Protein AF-A9NRP1-F1 (afdb_monomer)

Foldseek 3Di:
DDDDDDDDDDDDDDDDDDDDDDDDDDDDDDDDDDDDDDDDDDDDDDDDDDDDDDDDDDDDDDDDDDDDPPPVVVVVVVVVVVVVVVVVVVVVVVVVVVVVVVVVVVVVVVVVVVVVVVVVVVVVVVVVVVVVVVVVVVVVVVVVVVVVVVVVVVVVVVVVVVVVVVVVVVVVVVVVVVVVCVVVVHDPPPPPDPPDD

InterPro domains:
  IPR005516 Remorin, C-terminal [PF03763] (85-190)
  IPR005518 Remorin, N-terminal [PF03766] (17-81)

Organism: Picea sitchensis (NCBI:txid3332)

pLDDT: mean 74.17, std 28.11, range [28.05, 98.75]

Mean predicted aligned error: 18.75 Å

Sequence (197 aa):
MAEEQAPSENSSAPIVTKDVLEENTASDQPAMVSEEKHATGDESKALAIVETEKKEAAVEPVLSKSSEGGSLDRDAFLVKVNTEKRLALVKAWEENEKAKAENKYYKSVSTITAWENTKKSSAETRMKRAEEKLEKQKAAYVEKMKNEIAIIHKQAEEKKAMAEAKRGEDMLKAEESSAKYNATGQVPKKFFLCFGG

Structure (mmCIF, N/CA/C/O backbone):
data_AF-A9NRP1-F1
#
_entry.id   AF-A9NRP1-F1
#
loop_
_atom_site.group_PDB
_atom_site.id
_atom_site.type_symbol
_atom_site.label_atom_id
_atom_site.label_alt_id
_atom_site.label_comp_id
_atom_site.label_asym_id
_atom_site.label_entity_id
_atom_site.label_seq_id
_atom_site.pdbx_PDB_ins_code
_atom_site.Cartn_x
_atom_site.Cartn_y
_atom_site.Cartn_z
_atom_site.occupancy
_atom_site.B_iso_or_equiv
_atom_site.auth_seq_id
_atom_site.auth_comp_id
_atom_site.auth_asym_id
_atom_site.auth_atom_id
_atom_site.pdbx_PDB_model_num
ATOM 1 N N . MET A 1 1 ? -15.460 -45.354 44.520 1.00 47.34 1 MET A N 1
ATOM 2 C CA . MET A 1 1 ? -14.259 -44.543 44.800 1.00 47.34 1 MET A CA 1
ATOM 3 C C . MET A 1 1 ? -14.722 -43.099 44.867 1.00 47.34 1 MET A C 1
ATOM 5 O O . MET A 1 1 ? -15.450 -42.696 43.969 1.00 47.34 1 MET A O 1
ATOM 9 N N . ALA A 1 2 ? -14.414 -42.450 45.993 1.00 44.31 2 ALA A N 1
ATOM 10 C CA . ALA A 1 2 ? -14.680 -41.059 46.389 1.00 44.31 2 ALA A CA 1
ATOM 11 C C . ALA A 1 2 ? -14.469 -40.053 45.235 1.00 44.31 2 ALA A C 1
ATOM 13 O O . ALA A 1 2 ? -13.623 -40.297 44.379 1.00 44.31 2 ALA A O 1
ATOM 14 N N . GLU A 1 3 ? -15.319 -39.042 45.019 1.00 44.19 3 GLU A N 1
ATOM 15 C CA . GLU A 1 3 ? -15.537 -37.821 45.830 1.00 44.19 3 GLU A CA 1
ATOM 16 C C . GLU A 1 3 ? -14.248 -37.001 45.999 1.00 44.19 3 GLU A C 1
ATOM 18 O O . GLU A 1 3 ? -13.394 -37.398 46.777 1.00 44.19 3 GLU A O 1
ATOM 23 N N . GLU A 1 4 ? -14.129 -35.868 45.288 1.00 54.97 4 GLU A N 1
ATOM 24 C CA . GLU A 1 4 ? -13.697 -34.601 45.901 1.00 54.97 4 GLU A CA 1
ATOM 25 C C . GLU A 1 4 ? -14.105 -33.383 45.048 1.00 54.97 4 GLU A C 1
ATOM 27 O O . GLU A 1 4 ? -13.979 -33.364 43.821 1.00 54.97 4 GLU A O 1
ATOM 32 N N . GLN A 1 5 ? -14.661 -32.396 45.748 1.00 41.00 5 GLN A N 1
ATOM 33 C CA . GLN A 1 5 ? -15.139 -31.092 45.297 1.00 41.00 5 GLN A CA 1
ATOM 34 C C . GLN A 1 5 ? -14.011 -30.034 45.262 1.00 41.00 5 GLN A C 1
ATOM 36 O O . GLN A 1 5 ? -12.921 -30.239 45.774 1.00 41.00 5 GLN A O 1
ATOM 41 N N . ALA A 1 6 ? -14.346 -28.893 44.646 1.00 51.78 6 ALA A N 1
ATOM 42 C CA . ALA A 1 6 ? -13.656 -27.590 44.510 1.00 51.78 6 ALA A CA 1
ATOM 43 C C . ALA A 1 6 ? -13.271 -26.921 45.882 1.00 51.78 6 ALA A C 1
ATOM 45 O O . ALA A 1 6 ? -13.557 -27.569 46.886 1.00 51.78 6 ALA A O 1
ATOM 46 N N . PRO A 1 7 ? -12.750 -25.655 46.031 1.00 51.97 7 PRO A N 1
ATOM 47 C CA . PRO A 1 7 ? -12.953 -24.462 45.177 1.00 51.97 7 PRO A CA 1
ATOM 48 C C . PRO A 1 7 ? -11.865 -23.338 45.136 1.00 51.97 7 PRO A C 1
ATOM 50 O O . PRO A 1 7 ? -10.843 -23.368 45.803 1.00 51.97 7 PRO A O 1
ATOM 53 N N . SER A 1 8 ? -12.169 -22.336 44.294 1.00 39.41 8 SER A N 1
ATOM 54 C CA . SER A 1 8 ? -11.885 -20.881 44.335 1.00 39.41 8 SER A CA 1
ATOM 55 C C . SER A 1 8 ? -10.716 -20.299 45.146 1.00 39.41 8 SER A C 1
ATOM 57 O O . SER A 1 8 ? -10.704 -20.408 46.367 1.00 39.41 8 SER A O 1
ATOM 59 N N . GLU A 1 9 ? -9.965 -19.389 44.514 1.00 39.78 9 GLU A N 1
ATOM 60 C CA . GLU A 1 9 ? -9.494 -18.171 45.188 1.00 39.78 9 GLU A CA 1
ATOM 61 C C . GLU A 1 9 ? -9.761 -16.926 44.334 1.00 39.78 9 GLU A C 1
ATOM 63 O O . GLU A 1 9 ? -9.263 -16.748 43.224 1.00 39.78 9 GLU A O 1
ATOM 68 N N . ASN A 1 10 ? -10.614 -16.077 44.897 1.00 38.47 10 ASN A N 1
ATOM 69 C CA . ASN A 1 10 ? -10.905 -14.713 44.505 1.00 38.47 10 ASN A CA 1
ATOM 70 C C . ASN A 1 10 ? -10.072 -13.849 45.467 1.00 38.47 10 ASN A C 1
ATOM 72 O O . ASN A 1 10 ? -10.291 -13.951 46.673 1.00 38.47 10 ASN A O 1
ATOM 76 N N . SER A 1 11 ? -9.135 -13.021 44.994 1.00 43.12 11 SER A N 1
ATOM 77 C CA . SER A 1 11 ? -8.448 -12.055 45.866 1.00 43.12 11 SER A CA 1
ATOM 78 C C . SER A 1 11 ? -8.583 -10.634 45.339 1.00 43.12 11 SER A C 1
ATOM 80 O O . SER A 1 11 ? -8.166 -10.294 44.235 1.00 43.12 11 SER A O 1
ATOM 82 N N . SER A 1 12 ? -9.196 -9.827 46.197 1.00 37.94 12 SER A N 1
ATOM 83 C CA . SER A 1 12 ? -9.435 -8.395 46.108 1.00 37.94 12 SER A CA 1
ATOM 84 C C . SER A 1 12 ? -8.139 -7.563 46.178 1.00 37.94 12 SER A C 1
ATOM 86 O O . SER A 1 12 ? -7.140 -7.988 46.751 1.00 37.94 12 SER A O 1
ATOM 88 N N . ALA A 1 13 ? -8.227 -6.355 45.609 1.00 38.94 13 ALA A N 1
ATOM 89 C CA . ALA A 1 13 ? -7.319 -5.189 45.625 1.00 38.94 13 ALA A CA 1
ATOM 90 C C . ALA A 1 13 ? -7.020 -4.654 47.065 1.00 38.94 13 ALA A C 1
ATOM 92 O O . ALA A 1 13 ? -7.552 -5.267 47.995 1.00 38.94 13 ALA A O 1
ATOM 93 N N . PRO A 1 14 ? -6.323 -3.501 47.325 1.00 51.00 14 PRO A N 1
ATOM 94 C CA . PRO A 1 14 ? -5.858 -2.405 46.433 1.00 51.00 14 PRO A CA 1
ATOM 95 C C . PRO A 1 14 ? -4.469 -1.776 46.778 1.00 51.00 14 PRO A C 1
ATOM 97 O O . PRO A 1 14 ? -3.812 -2.211 47.712 1.00 51.00 14 PRO A O 1
ATOM 100 N N . ILE A 1 15 ? -4.024 -0.734 46.043 1.00 35.31 15 ILE A N 1
ATOM 101 C CA . ILE A 1 15 ? -3.551 0.579 46.568 1.00 35.31 15 ILE A CA 1
ATOM 102 C C . ILE A 1 15 ? -3.070 1.509 45.429 1.00 35.31 15 ILE A C 1
ATOM 104 O O . ILE A 1 15 ? -2.417 1.114 44.471 1.00 35.31 15 ILE A O 1
ATOM 108 N N . VAL A 1 16 ? -3.474 2.766 45.599 1.00 35.84 16 VAL A N 1
ATOM 109 C CA . VAL A 1 16 ? -3.293 4.005 44.832 1.00 35.84 16 VAL A CA 1
ATOM 110 C C . VAL A 1 16 ? -1.853 4.532 44.886 1.00 35.84 16 VAL A C 1
ATOM 112 O O . VAL A 1 16 ? -1.308 4.583 45.979 1.00 35.84 16 VAL A O 1
ATOM 115 N N . THR A 1 17 ? -1.336 5.106 43.790 1.00 34.09 17 THR A N 1
ATOM 116 C CA . THR A 1 17 ? -0.671 6.429 43.821 1.00 34.09 17 THR A CA 1
ATOM 117 C C . THR A 1 17 ? -0.814 7.175 42.492 1.00 34.09 17 THR A C 1
ATOM 119 O O . THR A 1 17 ? -0.898 6.600 41.413 1.00 34.09 17 THR A O 1
ATOM 122 N N . LYS A 1 18 ? -0.920 8.486 42.669 1.00 36.66 18 LYS A N 1
ATOM 123 C CA . LYS A 1 18 ? -1.203 9.608 41.774 1.00 36.66 18 LYS A CA 1
ATOM 124 C C . LYS A 1 18 ? 0.123 10.146 41.215 1.00 36.66 18 LYS A C 1
ATOM 126 O O . LYS A 1 18 ? 1.095 10.031 41.941 1.00 36.66 18 LYS A O 1
ATOM 131 N N . ASP A 1 19 ? 0.117 10.696 39.995 1.00 34.91 19 ASP A N 1
ATOM 132 C CA . ASP A 1 19 ? 0.963 11.796 39.454 1.00 34.91 19 ASP A CA 1
ATOM 133 C C . ASP A 1 19 ? 0.723 11.827 37.926 1.00 34.91 19 ASP A C 1
ATOM 135 O O . ASP A 1 19 ? 0.939 10.834 37.240 1.00 34.91 19 ASP A O 1
ATOM 139 N N . VAL A 1 20 ? -0.038 12.767 37.353 1.00 35.97 20 VAL A N 1
ATOM 140 C CA . VAL A 1 20 ? 0.328 14.152 36.984 1.00 35.97 20 VAL A CA 1
ATOM 141 C C . VAL A 1 20 ? 1.728 14.258 36.385 1.00 35.97 20 VAL A C 1
ATOM 143 O O . VAL A 1 20 ? 2.697 14.396 37.116 1.00 35.97 20 VAL A O 1
ATOM 146 N N . LEU A 1 21 ? 1.795 14.292 35.052 1.00 31.20 21 LEU A N 1
ATOM 147 C CA . LEU A 1 21 ? 2.685 15.187 34.310 1.00 31.20 21 LEU A CA 1
ATOM 148 C C . LEU A 1 21 ? 2.218 15.279 32.851 1.00 31.20 21 LEU A C 1
ATOM 150 O O . LEU A 1 21 ? 2.172 14.292 32.120 1.00 31.20 21 LEU A O 1
ATOM 154 N N . GLU A 1 22 ? 1.805 16.489 32.479 1.00 39.56 22 GLU A N 1
ATOM 155 C CA . GLU A 1 22 ? 1.701 16.955 31.101 1.00 39.56 22 GLU A CA 1
ATOM 156 C C . GLU A 1 22 ? 3.091 16.924 30.461 1.00 39.56 22 GLU A C 1
ATOM 158 O O . GLU A 1 22 ? 4.039 17.455 31.038 1.00 39.56 22 GLU A O 1
ATOM 163 N N . GLU A 1 23 ? 3.208 16.398 29.243 1.00 30.80 23 GLU A N 1
ATOM 164 C CA . GLU A 1 23 ? 4.323 16.765 28.378 1.00 30.80 23 GLU A CA 1
ATOM 165 C C . GLU A 1 23 ? 3.867 16.908 26.923 1.00 30.80 23 GLU A C 1
ATOM 167 O O . GLU A 1 23 ? 3.249 16.029 26.320 1.00 30.80 23 GLU A O 1
ATOM 172 N N . ASN A 1 24 ? 4.154 18.105 26.419 1.00 32.91 24 ASN A N 1
ATOM 173 C CA . ASN A 1 24 ? 4.009 18.605 25.066 1.00 32.91 24 ASN A CA 1
ATOM 174 C C . ASN A 1 24 ? 4.372 17.577 23.988 1.00 32.91 24 ASN A C 1
ATOM 176 O O . ASN A 1 24 ? 5.503 17.104 23.928 1.00 32.91 24 ASN A O 1
ATOM 180 N N . THR A 1 25 ? 3.466 17.351 23.036 1.00 29.91 25 THR A N 1
ATOM 181 C CA . THR A 1 25 ? 3.846 16.754 21.750 1.00 29.91 25 THR A CA 1
ATOM 182 C C . THR A 1 25 ? 4.032 17.867 20.730 1.00 29.91 25 THR A C 1
ATOM 184 O O . THR A 1 25 ? 3.089 18.418 20.163 1.00 29.91 25 THR A O 1
ATOM 187 N N . ALA A 1 26 ? 5.302 18.236 20.565 1.00 30.28 26 ALA A N 1
ATOM 188 C CA . ALA A 1 26 ? 5.780 19.116 19.520 1.00 30.28 26 ALA A CA 1
ATOM 189 C C . ALA A 1 26 ? 5.482 18.518 18.135 1.00 30.28 26 ALA A C 1
ATOM 191 O O . ALA A 1 26 ? 5.681 17.332 17.872 1.00 30.28 26 ALA A O 1
ATOM 192 N N . SER A 1 27 ? 4.981 19.382 17.259 1.00 36.03 27 SER A N 1
ATOM 193 C CA . SER A 1 27 ? 4.754 19.140 15.840 1.00 36.03 27 SER A CA 1
ATOM 194 C C . SER A 1 27 ? 6.093 19.066 15.102 1.00 36.03 27 SER A C 1
ATOM 196 O O . SER A 1 27 ? 6.618 20.100 14.696 1.00 36.03 27 SER A O 1
ATOM 198 N N . ASP A 1 28 ? 6.606 17.860 14.867 1.00 33.97 28 ASP A N 1
ATOM 199 C CA . ASP A 1 28 ? 7.752 17.643 13.978 1.00 33.97 28 ASP A CA 1
ATOM 200 C C . ASP A 1 28 ? 7.291 17.379 12.537 1.00 33.97 28 ASP A C 1
ATOM 202 O O . ASP A 1 28 ? 6.868 16.280 12.163 1.00 33.97 28 ASP A O 1
ATOM 206 N N . GLN A 1 29 ? 7.392 18.418 11.706 1.00 35.19 29 GLN A N 1
ATOM 207 C CA . GLN A 1 29 ? 7.495 18.282 10.254 1.00 35.19 29 GLN A CA 1
ATOM 208 C C . GLN A 1 29 ? 8.982 18.206 9.877 1.00 35.19 29 GLN A C 1
ATOM 210 O O . GLN A 1 29 ? 9.752 19.060 10.319 1.00 35.19 29 GLN A O 1
ATOM 215 N N . PRO A 1 30 ? 9.421 17.266 9.022 1.00 35.44 30 PRO A N 1
ATOM 216 C CA . PRO A 1 30 ? 10.786 17.284 8.524 1.00 35.44 30 PRO A CA 1
ATOM 217 C C . PRO A 1 30 ? 10.918 18.290 7.371 1.00 35.44 30 PRO A C 1
ATOM 219 O O . PRO A 1 30 ? 10.377 18.095 6.280 1.00 35.44 30 PRO A O 1
ATOM 222 N N . ALA A 1 31 ? 11.673 19.358 7.628 1.00 31.17 31 ALA A N 1
ATOM 223 C CA . ALA A 1 31 ? 12.206 20.277 6.630 1.00 31.17 31 ALA A CA 1
ATOM 224 C C . ALA A 1 31 ? 13.120 19.531 5.639 1.00 31.17 31 ALA A C 1
ATOM 226 O O . ALA A 1 31 ? 13.999 18.771 6.049 1.00 31.17 31 ALA A O 1
ATOM 227 N N . MET A 1 32 ? 12.934 19.755 4.334 1.00 31.81 32 MET A N 1
ATOM 228 C CA . MET A 1 32 ? 13.859 19.278 3.305 1.00 31.81 32 MET A CA 1
ATOM 229 C C . MET A 1 32 ? 14.819 20.388 2.881 1.00 31.81 32 MET A C 1
ATOM 231 O O . MET A 1 32 ? 14.421 21.497 2.538 1.00 31.81 32 MET A O 1
ATOM 235 N N . VAL A 1 33 ? 16.090 20.003 2.933 1.00 35.62 33 VAL A N 1
ATOM 236 C CA . VAL A 1 33 ? 17.322 20.714 2.605 1.00 35.62 33 VAL A CA 1
ATOM 237 C C . VAL A 1 33 ? 17.370 21.116 1.129 1.00 35.62 33 VAL A C 1
ATOM 239 O O . VAL A 1 33 ? 17.022 20.332 0.246 1.00 35.62 33 VAL A O 1
ATOM 242 N N . SER A 1 34 ? 17.849 22.333 0.885 1.00 35.50 34 SER A N 1
ATOM 243 C CA . SER A 1 34 ? 18.126 22.926 -0.422 1.00 35.50 34 SER A CA 1
ATOM 244 C C . SER A 1 34 ? 19.620 23.226 -0.560 1.00 35.50 34 SER A C 1
ATOM 246 O O . SER A 1 34 ? 20.116 24.049 0.196 1.00 35.50 34 SER A O 1
ATOM 248 N N . GLU A 1 35 ? 20.283 22.579 -1.523 1.00 35.97 35 GLU A N 1
ATOM 249 C CA . GLU A 1 35 ? 21.546 22.921 -2.225 1.00 35.97 35 GLU A CA 1
ATOM 250 C C . GLU A 1 35 ? 21.769 21.770 -3.247 1.00 35.97 35 GLU A C 1
ATOM 252 O O . GLU A 1 35 ? 21.381 20.640 -2.968 1.00 35.97 35 GLU A O 1
ATOM 257 N N . GLU A 1 36 ? 22.221 21.924 -4.498 1.00 32.38 36 GLU A N 1
ATOM 258 C CA . GLU A 1 36 ? 23.329 22.721 -5.032 1.00 32.38 36 GLU A CA 1
ATOM 259 C C . GLU A 1 36 ? 23.240 22.834 -6.586 1.00 32.38 36 GLU A C 1
ATOM 261 O O . GLU A 1 36 ? 22.542 22.063 -7.249 1.00 32.38 36 GLU A O 1
ATOM 266 N N . LYS A 1 37 ? 23.956 23.809 -7.167 1.00 32.94 37 LYS A N 1
ATOM 267 C CA . LYS A 1 37 ? 24.079 24.141 -8.606 1.00 32.94 37 LYS A CA 1
ATOM 268 C C . LYS A 1 37 ? 25.143 23.296 -9.335 1.00 32.94 37 LYS A C 1
ATOM 270 O O . LYS A 1 37 ? 26.174 23.020 -8.750 1.00 32.94 37 LYS A O 1
ATOM 275 N N . HIS A 1 38 ? 24.986 23.094 -10.652 1.00 32.84 38 HIS A N 1
ATOM 276 C CA . HIS A 1 38 ? 26.070 23.081 -11.669 1.00 32.84 38 HIS A CA 1
ATOM 277 C C . HIS A 1 38 ? 25.433 23.194 -13.079 1.00 32.84 38 HIS A C 1
ATOM 279 O O . HIS A 1 38 ? 24.574 22.395 -13.429 1.00 32.84 38 HIS A O 1
ATOM 285 N N . ALA A 1 39 ? 25.566 24.318 -13.795 1.00 31.19 39 ALA A N 1
ATOM 286 C CA . ALA A 1 39 ? 26.628 24.675 -14.752 1.00 31.19 39 ALA A CA 1
ATOM 287 C C . ALA A 1 39 ? 26.640 23.812 -16.037 1.00 31.19 39 ALA A C 1
ATOM 289 O O . ALA A 1 39 ? 27.249 22.749 -16.069 1.00 31.19 39 ALA A O 1
ATOM 290 N N . THR A 1 40 ? 26.023 24.313 -17.114 1.00 30.48 40 THR A N 1
ATOM 291 C CA . THR A 1 40 ? 26.196 23.812 -18.490 1.00 30.48 40 THR A CA 1
ATOM 292 C C . THR A 1 40 ? 26.831 24.914 -19.337 1.00 30.48 40 THR A C 1
ATOM 294 O O . THR A 1 40 ? 26.186 25.924 -19.620 1.00 30.48 40 THR A O 1
ATOM 297 N N . GLY A 1 41 ? 28.104 24.741 -19.693 1.00 28.05 41 GLY A N 1
ATOM 298 C CA . GLY A 1 41 ? 28.757 25.475 -20.774 1.00 28.05 41 GLY A CA 1
ATOM 299 C C . GLY A 1 41 ? 28.624 24.661 -22.056 1.00 28.05 41 GLY A C 1
ATOM 300 O O . GLY A 1 41 ? 28.994 23.489 -22.063 1.00 28.05 41 GLY A O 1
ATOM 301 N N . ASP A 1 42 ? 28.060 25.264 -23.098 1.00 32.84 42 ASP A N 1
ATOM 302 C CA . ASP A 1 42 ? 27.878 24.651 -24.414 1.00 32.84 42 ASP A CA 1
ATOM 303 C C . ASP A 1 42 ? 28.682 25.471 -25.434 1.00 32.84 42 ASP A C 1
ATOM 305 O O . ASP A 1 4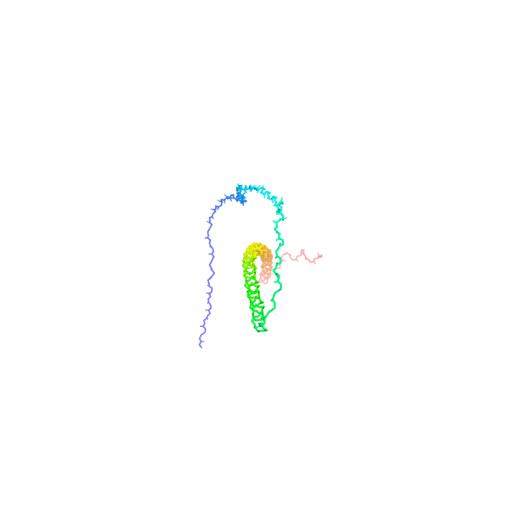2 ? 28.328 26.603 -25.774 1.00 32.84 42 ASP A O 1
ATOM 309 N N . GLU A 1 43 ? 29.836 24.942 -25.843 1.00 37.53 43 GLU A N 1
ATOM 310 C CA . GLU A 1 43 ? 30.693 25.548 -26.860 1.00 37.53 43 GLU A CA 1
ATOM 311 C C . GLU A 1 43 ? 30.210 25.129 -28.253 1.00 37.53 43 GLU A C 1
ATOM 313 O O . GLU A 1 43 ? 30.428 24.011 -28.723 1.00 37.53 43 GLU A O 1
ATOM 318 N N . SER A 1 44 ? 29.573 26.071 -28.946 1.00 47.06 44 SER A N 1
ATOM 319 C CA . SER A 1 44 ? 29.202 25.947 -30.355 1.00 47.06 44 SER A CA 1
ATOM 320 C C . SER A 1 44 ? 30.447 25.959 -31.249 1.00 47.06 44 SER A C 1
ATOM 322 O O . SER A 1 44 ? 30.999 27.018 -31.551 1.00 47.06 44 SER A O 1
ATOM 324 N N . LYS A 1 45 ? 30.876 24.783 -31.722 1.00 42.38 45 LYS A N 1
ATOM 325 C CA . LYS A 1 45 ? 31.918 24.643 -32.750 1.00 42.38 45 LYS A CA 1
ATOM 326 C C . LYS A 1 45 ? 31.284 24.401 -34.121 1.00 42.38 45 LYS A C 1
ATOM 328 O O . LYS A 1 45 ? 30.984 23.272 -34.500 1.00 42.38 45 LYS A O 1
ATOM 333 N N . ALA A 1 46 ? 31.091 25.489 -34.860 1.00 33.16 46 ALA A N 1
ATOM 334 C CA . ALA A 1 46 ? 30.750 25.480 -36.277 1.00 33.16 46 ALA A CA 1
ATOM 335 C C . ALA A 1 46 ? 31.976 25.066 -37.114 1.00 33.16 46 ALA A C 1
ATOM 337 O O . ALA A 1 46 ? 33.040 25.672 -36.996 1.00 33.16 46 ALA A O 1
ATOM 338 N N . LEU A 1 47 ? 31.833 24.052 -37.971 1.00 34.50 47 LEU A N 1
ATOM 339 C CA . LEU A 1 47 ? 32.806 23.711 -39.011 1.00 34.50 47 LEU A CA 1
ATOM 340 C C . LEU A 1 47 ? 32.095 23.716 -40.365 1.00 34.50 47 LEU A C 1
ATOM 342 O O . LEU A 1 47 ? 31.320 22.818 -40.685 1.00 34.50 47 LEU A O 1
ATOM 346 N N . ALA A 1 48 ? 32.359 24.768 -41.138 1.00 29.23 48 ALA A N 1
ATOM 347 C CA . ALA A 1 48 ? 32.024 24.868 -42.548 1.00 29.23 48 ALA A CA 1
ATOM 348 C C . ALA A 1 48 ? 33.049 24.063 -43.365 1.00 29.23 48 ALA A C 1
ATOM 350 O O . ALA A 1 48 ? 34.253 24.275 -43.237 1.00 29.23 48 ALA A O 1
ATOM 351 N N . ILE A 1 49 ? 32.566 23.142 -44.199 1.00 35.94 49 ILE A N 1
ATOM 352 C CA . ILE A 1 49 ? 33.347 22.396 -45.191 1.00 35.94 49 ILE A CA 1
ATOM 353 C C . ILE A 1 49 ? 32.735 22.716 -46.553 1.00 35.94 49 ILE A C 1
ATOM 355 O O . ILE A 1 49 ? 31.716 22.126 -46.893 1.00 35.94 49 ILE A O 1
ATOM 359 N N . VAL A 1 50 ? 33.341 23.626 -47.321 1.00 35.69 50 VAL A N 1
ATOM 360 C CA . VAL A 1 50 ? 33.193 23.702 -48.785 1.00 35.69 50 VAL A CA 1
ATOM 361 C C . VAL A 1 50 ? 34.451 24.351 -49.361 1.00 35.69 50 VAL A C 1
ATOM 363 O O . VAL A 1 50 ? 34.576 25.563 -49.318 1.00 35.69 50 VAL A O 1
ATOM 366 N N . GLU A 1 51 ? 35.372 23.540 -49.877 1.00 35.69 51 GLU A N 1
ATOM 367 C CA . GLU A 1 51 ? 36.080 23.780 -51.145 1.00 35.69 51 GLU A CA 1
ATOM 368 C C . GLU A 1 51 ? 37.023 22.601 -51.398 1.00 35.69 51 GLU A C 1
ATOM 370 O O . GLU A 1 51 ? 38.073 22.455 -50.781 1.00 35.69 51 GLU A O 1
ATOM 375 N N . THR A 1 52 ? 36.611 21.704 -52.292 1.00 30.52 52 THR A N 1
ATOM 376 C CA . THR A 1 52 ? 37.532 20.775 -52.950 1.00 30.52 52 THR A CA 1
ATOM 377 C C . THR A 1 52 ? 37.400 21.029 -54.439 1.00 30.52 52 THR A C 1
ATOM 379 O O . THR A 1 52 ? 36.453 20.595 -55.095 1.00 30.52 52 THR A O 1
ATOM 382 N N . GLU A 1 53 ? 38.329 21.828 -54.957 1.00 37.72 53 GLU A N 1
ATOM 383 C CA . GLU A 1 53 ? 38.488 22.032 -56.385 1.00 37.72 53 GLU A CA 1
ATOM 384 C C . GLU A 1 53 ? 39.009 20.748 -57.030 1.00 37.72 53 GLU A C 1
ATOM 386 O O . GLU A 1 53 ? 40.041 20.179 -56.678 1.00 37.72 53 GLU A O 1
ATOM 391 N N . LYS A 1 54 ? 38.224 20.293 -57.997 1.00 31.86 54 LYS A N 1
ATOM 392 C CA . LYS A 1 54 ? 38.428 19.126 -58.836 1.00 31.86 54 LYS A CA 1
ATOM 393 C C . LYS A 1 54 ? 39.281 19.521 -60.040 1.00 31.86 54 LYS A C 1
ATOM 395 O O . LYS A 1 54 ? 38.763 20.165 -60.949 1.00 31.86 54 LYS A O 1
ATOM 400 N N . LYS A 1 55 ? 40.534 19.068 -60.101 1.00 32.78 55 LYS A N 1
ATOM 401 C CA . LYS A 1 55 ? 41.293 18.929 -61.354 1.00 32.78 55 LYS A CA 1
ATOM 402 C C . LYS A 1 55 ? 42.301 17.794 -61.232 1.00 32.78 55 LYS A C 1
ATOM 404 O O . LYS A 1 55 ? 43.392 18.022 -60.737 1.00 32.78 55 LYS A O 1
ATOM 409 N N . GLU A 1 56 ? 41.974 16.626 -61.773 1.00 34.88 56 GLU A N 1
ATOM 410 C CA . GLU A 1 56 ? 42.999 15.738 -62.321 1.00 34.88 56 GLU A CA 1
ATOM 411 C C . GLU A 1 56 ? 42.533 15.146 -63.647 1.00 34.88 56 GLU A C 1
ATOM 413 O O . GLU A 1 56 ? 41.361 14.830 -63.861 1.00 34.88 56 GLU A O 1
ATOM 418 N N . ALA A 1 57 ? 43.493 15.159 -64.562 1.00 34.75 57 ALA A N 1
ATOM 419 C CA . ALA A 1 57 ? 43.372 15.002 -65.989 1.00 34.75 57 ALA A CA 1
ATOM 420 C C . ALA A 1 57 ? 43.139 13.547 -66.405 1.00 34.75 57 ALA A C 1
ATOM 422 O O . ALA A 1 57 ? 43.598 12.600 -65.771 1.00 34.75 57 ALA A O 1
ATOM 423 N N . ALA A 1 58 ? 42.451 13.412 -67.535 1.00 38.22 58 ALA A N 1
ATOM 424 C CA . ALA A 1 58 ? 42.313 12.184 -68.289 1.00 38.22 58 ALA A CA 1
ATOM 425 C C . ALA A 1 58 ? 43.679 11.640 -68.732 1.00 38.22 58 ALA A C 1
ATOM 427 O O . ALA A 1 58 ? 44.478 12.372 -69.315 1.00 38.22 58 ALA A O 1
ATOM 428 N N . VAL A 1 59 ? 43.890 10.339 -68.538 1.00 39.00 59 VAL A N 1
ATOM 429 C CA . VAL A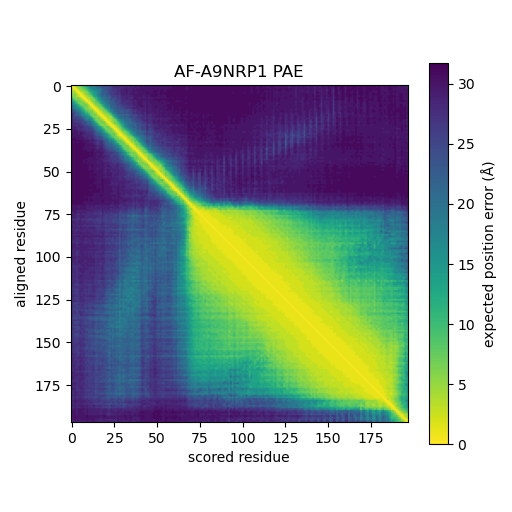 1 59 ? 44.861 9.557 -69.308 1.00 39.00 59 VAL A CA 1
ATOM 430 C C . VAL A 1 59 ? 44.209 8.213 -69.628 1.00 39.00 59 VAL A C 1
ATOM 432 O O . VAL A 1 59 ? 44.018 7.378 -68.747 1.00 39.00 59 VAL A O 1
ATOM 435 N N . GLU A 1 60 ? 43.812 8.025 -70.885 1.00 47.34 60 GLU A N 1
ATOM 436 C CA . GLU A 1 60 ? 43.437 6.710 -71.409 1.00 47.34 60 GLU A CA 1
ATOM 437 C C . GLU A 1 60 ? 44.692 5.868 -71.676 1.00 47.34 60 GLU A C 1
ATOM 439 O O . GLU A 1 60 ? 45.664 6.4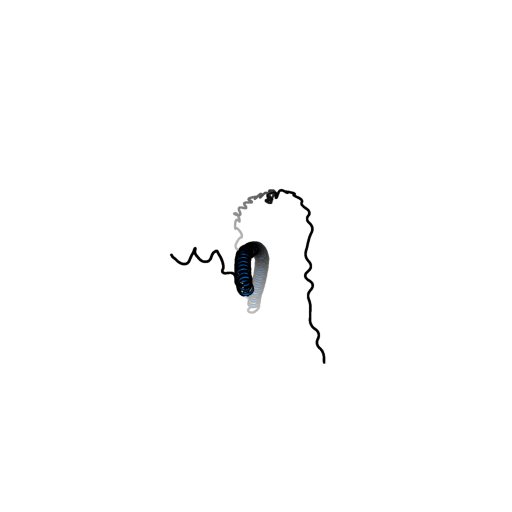02 -72.219 1.00 47.34 60 GLU A O 1
ATOM 444 N N . PRO A 1 61 ? 44.677 4.547 -71.420 1.00 44.97 61 PRO A N 1
ATOM 445 C CA . PRO A 1 61 ? 45.624 3.644 -72.038 1.00 44.97 61 PRO A CA 1
ATOM 446 C C . PRO A 1 61 ? 44.986 2.911 -73.222 1.00 44.97 61 PRO A C 1
ATOM 448 O O . PRO A 1 61 ? 44.107 2.059 -73.108 1.00 44.97 61 PRO A O 1
ATOM 451 N N . VAL A 1 62 ? 45.525 3.303 -74.368 1.00 41.06 62 VAL A N 1
ATOM 452 C CA . VAL A 1 62 ? 45.530 2.700 -75.697 1.00 41.06 62 VAL A CA 1
ATOM 453 C C . VAL A 1 62 ? 45.502 1.164 -75.680 1.00 41.06 62 VAL A C 1
ATOM 455 O O . VAL A 1 62 ? 46.356 0.494 -75.102 1.00 41.06 62 VAL A O 1
ATOM 458 N N . LEU A 1 63 ? 44.531 0.628 -76.417 1.00 51.53 63 LEU A N 1
ATOM 459 C CA . LEU A 1 63 ? 44.353 -0.779 -76.757 1.00 51.53 63 LEU A CA 1
ATOM 460 C C . LEU A 1 63 ? 45.499 -1.273 -77.661 1.00 51.53 63 LEU A C 1
ATOM 462 O O . LEU A 1 63 ? 45.643 -0.811 -78.793 1.00 51.53 63 LEU A O 1
ATOM 466 N N . SER A 1 64 ? 46.263 -2.267 -77.203 1.00 38.66 64 SER A N 1
ATOM 467 C CA . SER A 1 64 ? 47.134 -3.082 -78.058 1.00 38.66 64 SER A CA 1
ATOM 468 C C . SER A 1 64 ? 46.816 -4.564 -77.846 1.00 38.66 64 SER A C 1
ATOM 470 O O . SER A 1 64 ? 46.661 -5.043 -76.726 1.00 38.66 64 SER A O 1
ATOM 472 N N . LYS A 1 65 ? 46.596 -5.269 -78.956 1.00 52.75 65 LYS A N 1
ATOM 473 C CA . LYS A 1 65 ? 46.067 -6.632 -79.021 1.00 52.75 65 LYS A CA 1
ATOM 474 C C . LYS A 1 65 ? 47.194 -7.571 -79.421 1.00 52.75 65 LYS A C 1
ATOM 476 O O . LYS A 1 65 ? 47.705 -7.416 -80.525 1.00 52.75 65 LYS A O 1
ATOM 481 N N . SER A 1 66 ? 47.530 -8.556 -78.588 1.00 41.34 66 SER A N 1
ATOM 482 C CA . SER A 1 66 ? 48.219 -9.797 -78.985 1.00 41.34 66 SER A CA 1
ATOM 483 C C . SER A 1 66 ? 48.084 -10.873 -77.890 1.00 41.34 66 SER A C 1
ATOM 485 O O . SER A 1 66 ? 48.449 -10.650 -76.752 1.00 41.34 66 SER A O 1
ATOM 487 N N . SER A 1 67 ? 47.514 -12.028 -78.254 1.00 50.59 67 SER A N 1
ATOM 488 C CA . SER A 1 67 ? 47.714 -13.369 -77.658 1.00 50.59 67 SER A CA 1
ATOM 489 C C . SER A 1 67 ? 47.556 -13.654 -76.141 1.00 50.59 67 SER A C 1
ATOM 491 O O . SER A 1 67 ? 48.249 -14.533 -75.642 1.00 50.59 67 SER A O 1
ATOM 493 N N . GLU A 1 68 ? 46.600 -13.058 -75.416 1.00 57.09 68 GLU A N 1
ATOM 494 C CA . GLU A 1 68 ? 46.406 -13.315 -73.962 1.00 57.09 68 GLU A CA 1
ATOM 495 C C . GLU A 1 68 ? 44.943 -13.555 -73.541 1.00 57.09 68 GLU A C 1
ATOM 497 O O . GLU A 1 68 ? 44.416 -12.962 -72.604 1.00 57.09 68 GLU A O 1
ATOM 502 N N . GLY A 1 69 ? 44.250 -14.472 -74.220 1.00 52.31 69 GLY A N 1
ATOM 503 C CA . GLY A 1 69 ? 42.829 -14.756 -73.951 1.00 52.31 69 GLY A CA 1
ATOM 504 C C . GLY A 1 69 ? 42.505 -15.315 -72.554 1.00 52.31 69 GLY A C 1
ATOM 505 O O . GLY A 1 69 ? 41.344 -15.310 -72.171 1.00 52.31 69 GLY A O 1
ATOM 506 N N . GLY A 1 70 ? 43.500 -15.780 -71.787 1.00 61.75 70 GLY A N 1
ATOM 507 C CA . GLY A 1 70 ? 43.306 -16.329 -70.435 1.00 61.75 70 GLY A CA 1
ATOM 508 C C . GLY A 1 70 ? 43.901 -15.500 -69.289 1.00 61.75 70 GLY A C 1
ATOM 509 O O . GLY A 1 70 ? 43.592 -15.774 -68.131 1.00 61.75 70 GLY A O 1
ATOM 510 N N . SER A 1 71 ? 44.757 -14.510 -69.576 1.00 67.31 71 SER A N 1
ATOM 511 C CA . SER A 1 71 ? 45.413 -13.700 -68.532 1.00 67.31 71 SER A CA 1
ATOM 512 C C . SER A 1 71 ? 44.545 -12.517 -68.104 1.00 67.31 71 SER A C 1
ATOM 514 O O . SER A 1 71 ? 44.334 -12.311 -66.914 1.00 67.31 71 SER A O 1
ATOM 516 N N . LEU A 1 72 ? 43.954 -11.802 -69.068 1.00 73.88 72 LEU A N 1
ATOM 517 C CA . LEU A 1 72 ? 43.104 -10.633 -68.800 1.00 73.88 72 LEU A CA 1
ATOM 518 C C . LEU A 1 72 ? 41.815 -10.994 -68.042 1.00 73.88 72 LEU A C 1
ATOM 520 O O . LEU A 1 72 ? 41.362 -10.234 -67.190 1.00 73.88 72 LEU A O 1
ATOM 524 N N . ASP A 1 73 ? 41.246 -12.170 -68.319 1.00 83.25 73 ASP A N 1
ATOM 525 C CA . ASP A 1 73 ? 40.063 -12.687 -67.618 1.00 83.25 73 ASP A CA 1
ATOM 526 C C . ASP A 1 73 ? 40.377 -13.029 -66.151 1.00 83.25 73 ASP A C 1
ATOM 528 O O . ASP A 1 73 ? 39.610 -12.713 -65.240 1.00 83.25 73 ASP A O 1
ATOM 532 N N . ARG A 1 74 ? 41.572 -13.581 -65.895 1.00 87.62 74 ARG A N 1
ATOM 533 C CA . ARG A 1 74 ? 42.060 -13.829 -64.534 1.00 87.62 74 ARG A CA 1
ATOM 534 C C . ARG A 1 74 ? 42.256 -12.525 -63.767 1.00 87.62 74 ARG A C 1
ATOM 536 O O . ARG A 1 74 ? 41.837 -12.448 -62.614 1.00 87.62 74 ARG A O 1
ATOM 543 N N . ASP A 1 75 ? 42.847 -11.509 -64.386 1.00 89.25 75 ASP A N 1
ATOM 544 C CA . ASP A 1 75 ? 43.071 -10.213 -63.740 1.00 89.25 75 ASP A CA 1
ATOM 545 C C . ASP A 1 75 ? 41.746 -9.498 -63.434 1.00 89.25 75 ASP A C 1
ATOM 547 O O . ASP A 1 75 ? 41.550 -8.998 -62.322 1.00 89.25 75 ASP A O 1
ATOM 551 N N . ALA A 1 76 ? 40.783 -9.537 -64.360 1.00 90.88 76 ALA A N 1
ATOM 552 C CA . ALA A 1 76 ? 39.432 -9.028 -64.129 1.00 90.88 76 ALA A CA 1
ATOM 553 C C . ALA A 1 76 ? 38.720 -9.774 -62.981 1.00 90.88 76 ALA A C 1
ATOM 555 O O . ALA A 1 76 ? 38.095 -9.146 -62.117 1.00 90.88 76 ALA A O 1
ATOM 556 N N . PHE A 1 77 ? 38.858 -11.102 -62.919 1.00 93.25 77 PHE A N 1
ATOM 557 C CA . PHE A 1 77 ? 38.328 -11.914 -61.823 1.00 93.25 77 PHE A CA 1
ATOM 558 C C . PHE A 1 77 ? 38.979 -11.563 -60.476 1.00 93.25 77 PHE A C 1
ATOM 560 O O . PHE A 1 77 ? 38.276 -11.385 -59.479 1.00 93.25 77 PHE A O 1
ATOM 567 N N . LEU A 1 78 ? 40.303 -11.387 -60.437 1.00 94.06 78 LEU A N 1
ATOM 568 C CA . LEU A 1 78 ? 41.026 -10.985 -59.228 1.00 94.06 78 LEU A CA 1
ATOM 569 C C . LEU A 1 78 ? 40.580 -9.606 -58.725 1.00 94.06 78 LEU A C 1
ATOM 571 O O . LEU A 1 78 ? 40.391 -9.431 -57.519 1.00 94.06 78 LEU A O 1
ATOM 575 N N . VAL A 1 79 ? 40.355 -8.638 -59.618 1.00 95.00 79 VAL A N 1
ATOM 576 C CA . VAL A 1 79 ? 39.818 -7.314 -59.250 1.00 95.00 79 VAL A CA 1
ATOM 577 C C . VAL A 1 79 ? 38.424 -7.438 -58.633 1.00 95.00 79 VAL A C 1
ATOM 579 O O . VAL A 1 79 ? 38.145 -6.801 -57.609 1.00 95.00 79 VAL A O 1
ATOM 582 N N . LYS A 1 80 ? 37.558 -8.286 -59.199 1.00 95.56 80 LYS A N 1
ATOM 583 C CA . LYS A 1 80 ? 36.214 -8.535 -58.663 1.00 95.56 80 LYS A CA 1
ATOM 584 C C . LYS A 1 80 ? 36.272 -9.152 -57.264 1.00 95.56 80 LYS A C 1
ATOM 586 O O . LYS A 1 80 ? 35.688 -8.593 -56.338 1.00 95.56 80 LYS A O 1
ATOM 591 N N . VAL A 1 81 ? 37.046 -10.223 -57.085 1.00 96.62 81 VAL A N 1
ATOM 592 C CA . VAL A 1 81 ? 37.217 -10.892 -55.782 1.00 96.62 81 VAL A CA 1
ATOM 593 C C . VAL A 1 81 ? 37.811 -9.940 -54.739 1.00 96.62 81 VAL A C 1
ATOM 595 O O . VAL A 1 81 ? 37.338 -9.885 -53.604 1.00 96.62 81 VAL A O 1
ATOM 598 N N . ASN A 1 82 ? 38.812 -9.136 -55.108 1.00 96.31 82 ASN A N 1
ATOM 599 C CA . ASN A 1 82 ? 39.389 -8.139 -54.203 1.00 96.31 82 ASN A CA 1
ATOM 600 C C . ASN A 1 82 ? 38.376 -7.053 -53.814 1.00 96.31 82 ASN A C 1
ATOM 602 O O . ASN A 1 82 ? 38.343 -6.619 -52.659 1.00 96.31 82 ASN A O 1
ATOM 606 N N . THR A 1 83 ? 37.522 -6.639 -54.748 1.00 96.75 83 THR A N 1
ATOM 607 C CA . THR A 1 83 ? 36.452 -5.672 -54.479 1.00 96.75 83 THR A CA 1
ATOM 608 C C . THR A 1 83 ? 35.406 -6.256 -53.535 1.00 96.75 83 THR A C 1
ATOM 610 O O . THR A 1 83 ? 35.047 -5.607 -52.553 1.00 96.75 83 THR A O 1
ATOM 613 N N . GLU A 1 84 ? 34.967 -7.489 -53.774 1.00 96.94 84 GLU A N 1
ATOM 614 C CA . GLU A 1 84 ? 34.032 -8.209 -52.904 1.00 96.94 84 GLU A CA 1
ATOM 615 C C . GLU A 1 84 ? 34.604 -8.384 -51.493 1.00 96.94 84 GLU A C 1
ATOM 617 O O . GLU A 1 84 ? 33.926 -8.072 -50.513 1.00 96.94 84 GLU A O 1
ATOM 622 N N . LYS A 1 85 ? 35.881 -8.772 -51.377 1.00 98.19 85 LYS A N 1
ATOM 623 C CA . LYS A 1 85 ? 36.588 -8.864 -50.092 1.00 98.19 85 LYS A CA 1
ATOM 624 C C . LYS A 1 85 ? 36.601 -7.524 -49.354 1.00 98.19 85 LYS A C 1
ATOM 626 O O . LYS A 1 85 ? 36.326 -7.483 -48.154 1.00 98.19 85 LYS A O 1
ATOM 631 N N . ARG A 1 86 ? 36.902 -6.424 -50.052 1.00 98.00 86 ARG A N 1
ATOM 632 C CA . ARG A 1 86 ? 36.897 -5.076 -49.463 1.00 98.00 86 ARG A CA 1
ATOM 633 C C . ARG A 1 86 ? 35.499 -4.686 -48.981 1.00 98.00 86 ARG A C 1
ATOM 635 O O . ARG A 1 86 ? 35.369 -4.184 -47.869 1.00 98.00 86 ARG A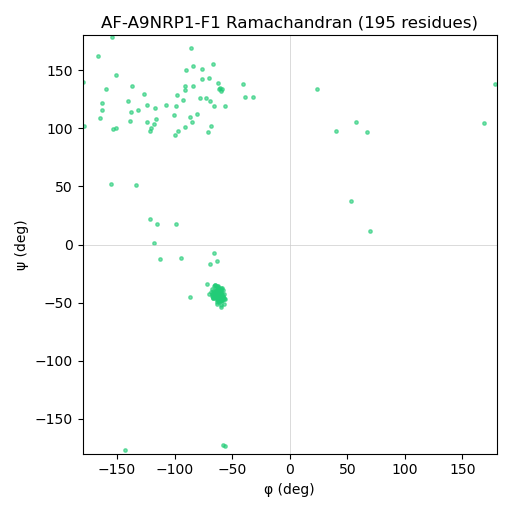 O 1
ATOM 642 N N . LEU A 1 87 ? 34.463 -4.921 -49.788 1.00 97.81 87 LEU A N 1
ATOM 643 C CA . LEU A 1 87 ? 33.078 -4.607 -49.424 1.00 97.81 87 LEU A CA 1
ATOM 644 C C . LEU A 1 87 ? 32.600 -5.437 -48.229 1.00 97.81 87 LEU A C 1
ATOM 646 O O . LEU A 1 87 ? 31.984 -4.885 -47.321 1.00 97.81 87 LEU A O 1
ATOM 650 N N . ALA A 1 88 ? 32.929 -6.729 -48.192 1.00 98.31 88 ALA A N 1
ATOM 651 C CA . ALA A 1 88 ? 32.610 -7.598 -47.065 1.00 98.31 88 ALA A CA 1
ATOM 652 C C . ALA A 1 88 ? 33.277 -7.114 -45.767 1.00 98.31 88 ALA A C 1
ATOM 654 O O . ALA A 1 88 ? 32.622 -7.067 -44.729 1.00 98.31 88 ALA A O 1
ATOM 655 N N . LEU A 1 89 ? 34.547 -6.692 -45.825 1.00 98.19 89 LEU A N 1
ATOM 656 C CA . LEU A 1 89 ? 35.251 -6.146 -44.661 1.00 98.19 89 LEU A CA 1
ATOM 657 C C . LEU A 1 89 ? 34.632 -4.828 -44.172 1.00 98.19 89 LEU A C 1
ATOM 659 O O . LEU A 1 89 ? 34.431 -4.664 -42.971 1.00 98.19 89 LEU A O 1
ATOM 663 N N . VAL A 1 90 ? 34.300 -3.909 -45.088 1.00 98.31 90 VAL A N 1
ATOM 664 C CA . VAL A 1 90 ? 33.630 -2.639 -44.747 1.00 98.31 90 VAL A CA 1
ATOM 665 C C . VAL A 1 90 ? 32.270 -2.904 -44.105 1.00 98.31 90 VAL A C 1
ATOM 667 O O . VAL A 1 90 ? 31.966 -2.318 -43.070 1.00 98.31 90 VAL A O 1
ATOM 670 N N . LYS A 1 91 ? 31.484 -3.827 -44.668 1.00 98.56 91 LYS A N 1
ATOM 671 C CA . LYS A 1 91 ? 30.177 -4.207 -44.125 1.00 98.56 91 LYS A CA 1
ATOM 672 C C . LYS A 1 91 ? 30.297 -4.824 -42.728 1.00 98.56 91 LYS A C 1
ATOM 674 O O . LYS A 1 91 ? 29.573 -4.421 -41.827 1.00 98.56 91 LYS A O 1
ATOM 679 N N . ALA A 1 92 ? 31.235 -5.750 -42.525 1.00 98.56 92 ALA A N 1
ATOM 680 C CA . ALA A 1 92 ? 31.469 -6.359 -41.216 1.00 98.56 92 ALA A CA 1
ATOM 681 C C . ALA A 1 92 ? 31.918 -5.326 -40.166 1.00 98.56 92 ALA A C 1
ATOM 683 O O . ALA A 1 92 ? 31.518 -5.400 -39.004 1.00 98.56 92 ALA A O 1
ATOM 684 N N . TRP A 1 93 ? 32.729 -4.344 -40.570 1.00 98.62 93 TRP A N 1
ATOM 685 C CA . TRP A 1 93 ? 33.121 -3.239 -39.699 1.00 98.62 93 TRP A CA 1
ATOM 686 C C . TRP A 1 93 ? 31.931 -2.332 -39.354 1.00 98.62 93 TRP A C 1
ATOM 688 O O . TRP A 1 93 ? 31.727 -2.020 -38.184 1.00 98.62 93 TRP A O 1
ATOM 698 N N . GLU A 1 94 ? 31.103 -1.972 -40.337 1.00 98.56 94 GLU A N 1
ATOM 699 C CA . GLU A 1 94 ? 29.880 -1.188 -40.121 1.00 98.56 94 GLU A CA 1
ATOM 700 C C . GLU A 1 94 ? 28.916 -1.899 -39.160 1.00 98.56 94 GLU A C 1
ATOM 702 O O . GLU A 1 94 ? 28.409 -1.290 -38.218 1.00 98.56 94 GLU A O 1
ATOM 707 N N . GLU A 1 95 ? 28.688 -3.198 -39.360 1.00 98.62 95 GLU A N 1
ATOM 708 C CA . GLU A 1 95 ? 27.855 -4.016 -38.474 1.00 98.62 95 GLU A CA 1
ATOM 709 C C . GLU A 1 95 ? 28.433 -4.083 -37.052 1.00 98.62 95 GLU A C 1
ATOM 711 O O . GLU A 1 95 ? 27.682 -3.997 -36.080 1.00 98.62 95 GLU A O 1
ATOM 716 N N . ASN A 1 96 ? 29.761 -4.154 -36.901 1.00 98.50 96 ASN A N 1
ATOM 717 C CA . ASN A 1 96 ? 30.410 -4.103 -35.590 1.00 98.50 96 ASN A CA 1
ATOM 718 C C . ASN A 1 96 ? 30.204 -2.752 -34.886 1.00 98.50 96 ASN A C 1
ATOM 720 O O . ASN A 1 96 ? 29.912 -2.726 -33.687 1.00 98.50 96 ASN A O 1
ATOM 724 N N . GLU A 1 97 ? 30.324 -1.638 -35.610 1.00 98.62 97 GLU A N 1
ATOM 725 C CA . GLU A 1 97 ? 30.090 -0.301 -35.055 1.00 98.62 97 GLU A CA 1
ATOM 726 C C . GLU A 1 97 ? 28.618 -0.096 -34.671 1.00 98.62 97 GLU A C 1
ATOM 728 O O . GLU A 1 97 ? 28.333 0.416 -33.581 1.00 98.62 97 GLU A O 1
ATOM 733 N N . LYS A 1 98 ? 27.676 -0.584 -35.490 1.00 98.56 98 LYS A N 1
ATOM 734 C CA . LYS A 1 98 ? 26.244 -0.602 -35.144 1.00 98.56 98 LYS A CA 1
ATOM 735 C C . LYS A 1 98 ? 25.983 -1.421 -33.883 1.00 98.56 98 LYS A C 1
ATOM 737 O O . LYS A 1 98 ? 25.369 -0.910 -32.948 1.00 98.56 98 LYS A O 1
ATOM 742 N N . ALA A 1 99 ? 26.528 -2.634 -33.796 1.00 98.62 99 ALA A N 1
ATOM 743 C CA . ALA A 1 99 ? 26.377 -3.484 -32.617 1.00 98.62 99 ALA A CA 1
ATOM 744 C C . ALA A 1 99 ? 26.941 -2.822 -31.345 1.00 98.62 99 ALA A C 1
ATOM 746 O O . ALA A 1 99 ? 26.347 -2.928 -30.269 1.00 98.62 99 ALA A O 1
ATOM 747 N N . LYS A 1 100 ? 28.059 -2.087 -31.440 1.00 98.69 100 LYS A N 1
ATOM 748 C CA . LYS A 1 100 ? 28.589 -1.300 -30.311 1.00 98.69 100 LYS A CA 1
ATOM 749 C C . LYS A 1 100 ? 27.624 -0.198 -29.878 1.00 98.69 100 LYS A C 1
ATOM 751 O O . LYS A 1 100 ? 27.448 -0.002 -28.673 1.00 98.69 100 LYS A O 1
ATOM 756 N N . ALA A 1 101 ? 27.030 0.529 -30.823 1.00 98.56 101 ALA A N 1
ATOM 757 C CA . ALA A 1 101 ? 26.061 1.582 -30.526 1.00 98.56 101 ALA A CA 1
ATOM 758 C C . ALA A 1 101 ? 24.787 1.012 -29.877 1.00 98.56 101 ALA A C 1
ATOM 760 O O . ALA A 1 101 ? 24.357 1.507 -28.834 1.00 98.56 101 ALA A O 1
ATOM 761 N N . GLU A 1 102 ? 24.248 -0.078 -30.420 1.00 98.50 102 GLU A N 1
ATOM 762 C CA . GLU A 1 102 ? 23.078 -0.769 -29.868 1.00 98.50 102 GLU A CA 1
ATOM 763 C C . GLU A 1 102 ? 23.336 -1.285 -28.451 1.00 98.50 102 GLU A C 1
ATOM 765 O O . GLU A 1 102 ? 22.536 -1.064 -27.545 1.00 98.50 102 GLU A O 1
ATOM 770 N N . ASN A 1 103 ? 24.487 -1.912 -28.208 1.00 98.69 103 ASN A N 1
ATOM 771 C CA . ASN A 1 103 ? 24.814 -2.444 -26.887 1.00 98.69 103 ASN A CA 1
ATOM 772 C C . ASN A 1 103 ? 24.959 -1.320 -25.839 1.00 98.69 103 ASN A C 1
ATOM 774 O O . ASN A 1 103 ? 24.545 -1.478 -24.690 1.00 98.69 103 ASN A O 1
ATOM 778 N N . LYS A 1 104 ? 25.484 -0.148 -26.229 1.00 98.62 104 LYS A N 1
ATOM 779 C CA . LYS A 1 104 ? 25.472 1.049 -25.366 1.00 98.62 104 LYS A CA 1
ATOM 780 C C . LYS A 1 104 ? 24.042 1.497 -25.062 1.00 98.62 104 LYS A C 1
ATOM 782 O O . LYS A 1 104 ? 23.721 1.707 -23.895 1.00 98.62 104 LYS A O 1
ATOM 787 N N . TYR A 1 105 ? 23.188 1.584 -26.082 1.00 98.56 105 TYR A N 1
ATOM 788 C CA . TYR A 1 105 ? 21.783 1.953 -25.920 1.00 98.56 105 TYR A CA 1
ATOM 789 C C . TYR A 1 105 ? 21.050 1.012 -24.954 1.00 98.56 105 TYR A C 1
ATOM 791 O O . TYR A 1 105 ? 20.473 1.481 -23.975 1.00 98.56 105 TYR A O 1
ATOM 799 N N . TYR A 1 106 ? 21.134 -0.307 -25.149 1.00 98.75 106 TYR A N 1
ATOM 800 C CA . TYR A 1 106 ? 20.445 -1.271 -24.285 1.00 98.75 106 TYR A CA 1
ATOM 801 C C . TYR A 1 106 ? 20.934 -1.227 -22.834 1.00 98.75 106 TYR A C 1
ATOM 803 O O . TYR A 1 106 ? 20.124 -1.343 -21.914 1.00 98.75 106 TYR A O 1
ATOM 811 N N . LYS A 1 107 ? 22.232 -0.991 -22.601 1.00 98.75 107 LYS A N 1
ATOM 812 C CA . LYS A 1 107 ? 22.763 -0.775 -21.244 1.00 98.75 107 LYS A CA 1
ATOM 813 C C . LYS A 1 107 ? 22.163 0.471 -20.595 1.00 98.75 107 LYS A C 1
ATOM 815 O O . LYS A 1 107 ? 21.733 0.413 -19.440 1.00 98.75 107 LYS A O 1
ATOM 820 N N . SER A 1 108 ? 22.107 1.581 -21.332 1.00 98.56 108 SER A N 1
ATOM 821 C CA . SER A 1 108 ? 21.494 2.823 -20.856 1.00 98.56 108 SER A CA 1
ATOM 822 C C . SER A 1 108 ? 20.009 2.637 -20.553 1.00 98.56 108 SER A C 1
ATOM 824 O O . SER A 1 108 ? 19.574 2.975 -19.455 1.00 98.56 108 SER A O 1
ATOM 826 N N . VAL A 1 109 ? 19.247 2.028 -21.465 1.00 98.75 109 VAL A N 1
ATOM 827 C CA . VAL A 1 109 ? 17.820 1.736 -21.257 1.00 98.75 109 VAL A CA 1
ATOM 828 C C . VAL A 1 109 ? 17.617 0.838 -20.042 1.00 98.75 109 VAL A C 1
ATOM 830 O O . VAL A 1 109 ? 16.827 1.179 -19.171 1.00 98.75 109 VAL A O 1
ATOM 833 N N . SER A 1 110 ? 18.378 -0.253 -19.915 1.00 98.62 110 SER A N 1
ATOM 834 C CA . SER A 1 110 ? 18.276 -1.148 -18.758 1.00 98.62 110 SER A CA 1
ATOM 835 C C . SER A 1 110 ? 18.553 -0.424 -17.438 1.00 98.62 110 SER A C 1
ATOM 837 O O . SER A 1 110 ? 17.901 -0.708 -16.434 1.00 98.62 110 SER A O 1
ATOM 839 N N . THR A 1 111 ? 19.503 0.514 -17.429 1.00 98.69 111 THR A N 1
ATOM 840 C CA . THR A 1 111 ? 19.829 1.318 -16.241 1.00 98.69 111 THR A CA 1
ATOM 841 C C . THR A 1 111 ? 18.682 2.264 -15.890 1.00 98.69 111 THR A C 1
ATOM 843 O O . THR A 1 111 ? 18.281 2.343 -14.728 1.00 98.69 111 THR A O 1
ATOM 846 N N . ILE A 1 112 ? 18.113 2.936 -16.895 1.00 98.75 112 ILE A N 1
ATOM 847 C CA . ILE A 1 112 ? 16.964 3.835 -16.732 1.00 98.75 112 ILE A CA 1
ATOM 848 C C . ILE A 1 112 ? 15.752 3.061 -16.207 1.00 98.75 112 ILE A C 1
ATOM 850 O O . ILE A 1 112 ? 15.153 3.471 -15.215 1.00 98.75 112 ILE A O 1
ATOM 854 N N . THR A 1 113 ? 15.430 1.910 -16.800 1.00 98.75 113 THR A N 1
ATOM 855 C CA . THR A 1 113 ? 14.307 1.069 -16.365 1.00 98.75 113 THR A CA 1
ATOM 856 C C . THR A 1 113 ? 14.500 0.555 -14.937 1.00 98.75 113 THR A C 1
ATOM 858 O O . THR A 1 113 ? 13.563 0.582 -14.141 1.00 98.75 113 THR A O 1
ATOM 861 N N . ALA A 1 114 ? 15.710 0.127 -14.561 1.00 98.75 114 ALA A N 1
ATOM 862 C CA . ALA A 1 114 ? 15.993 -0.305 -13.191 1.00 98.75 114 ALA A CA 1
ATOM 863 C C . ALA A 1 114 ? 15.820 0.839 -12.175 1.00 98.75 114 ALA A C 1
ATOM 865 O O . ALA A 1 114 ? 15.233 0.649 -11.103 1.00 98.75 114 ALA A O 1
ATOM 866 N N . TRP A 1 115 ? 16.288 2.041 -12.520 1.00 98.75 115 TRP A N 1
ATOM 867 C CA . TRP A 1 115 ? 16.101 3.233 -11.696 1.00 98.75 115 TRP A CA 1
ATOM 868 C C . TRP A 1 115 ? 14.619 3.608 -11.563 1.00 98.75 115 TRP A C 1
ATOM 870 O O . TRP A 1 115 ? 14.144 3.840 -10.450 1.00 98.75 115 TRP A O 1
ATOM 880 N N . GLU A 1 116 ? 13.869 3.592 -12.665 1.00 98.75 116 GLU A N 1
ATOM 881 C CA . GLU A 1 116 ? 12.429 3.858 -12.680 1.00 98.75 116 GLU A CA 1
ATOM 882 C C . GLU A 1 116 ? 11.673 2.864 -11.793 1.00 98.75 116 GLU A C 1
ATOM 884 O O . GLU A 1 116 ? 10.894 3.271 -10.928 1.00 98.75 116 GLU A O 1
ATOM 889 N N . ASN A 1 117 ? 11.957 1.567 -11.934 1.00 98.75 117 ASN A N 1
ATOM 890 C CA . ASN A 1 117 ? 11.352 0.521 -11.112 1.00 98.75 117 ASN A CA 1
ATOM 891 C C . ASN A 1 117 ? 11.669 0.714 -9.624 1.00 98.75 117 ASN A C 1
ATOM 893 O O . ASN A 1 117 ? 10.795 0.541 -8.774 1.00 98.75 117 ASN A O 1
ATOM 897 N N . THR A 1 118 ? 12.890 1.145 -9.298 1.00 98.69 118 THR A N 1
ATOM 898 C CA . THR A 1 118 ? 13.283 1.462 -7.917 1.00 98.69 118 THR A CA 1
ATOM 899 C C . THR A 1 118 ? 12.467 2.631 -7.362 1.00 98.69 118 THR A C 1
ATOM 901 O O . THR A 1 118 ? 11.981 2.576 -6.228 1.00 98.69 118 THR A O 1
ATOM 904 N N . LYS A 1 119 ? 12.267 3.693 -8.152 1.00 98.75 119 LYS A N 1
ATOM 905 C CA . LYS A 1 119 ? 11.459 4.852 -7.744 1.00 98.75 119 LYS A CA 1
ATOM 906 C C . LYS A 1 119 ? 9.979 4.499 -7.596 1.00 98.75 119 LYS A C 1
ATOM 908 O O . LYS A 1 119 ? 9.383 4.886 -6.589 1.00 98.75 119 LYS A O 1
ATOM 913 N N . LYS A 1 120 ? 9.418 3.718 -8.524 1.00 98.75 120 LYS A N 1
ATOM 914 C CA . LYS A 1 120 ? 8.040 3.203 -8.442 1.00 98.75 120 LYS A CA 1
ATOM 915 C C . LYS A 1 120 ? 7.832 2.355 -7.190 1.00 98.75 120 LYS A C 1
ATOM 917 O O . LYS A 1 120 ? 6.976 2.684 -6.378 1.00 98.75 120 LYS A O 1
ATOM 922 N N . SER A 1 121 ? 8.691 1.361 -6.963 1.00 98.56 121 SER A N 1
ATOM 923 C CA . SER A 1 121 ? 8.631 0.493 -5.779 1.00 98.56 121 SER A CA 1
ATOM 924 C C . SER A 1 121 ? 8.730 1.281 -4.464 1.00 98.56 121 SER A C 1
ATOM 926 O O . SER A 1 121 ? 7.995 1.021 -3.506 1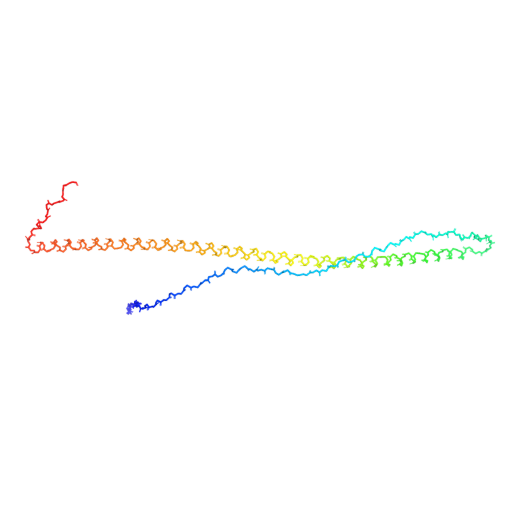.00 98.56 121 SER A O 1
ATOM 928 N N . SER A 1 122 ? 9.580 2.314 -4.414 1.00 98.38 122 SER A N 1
ATOM 929 C CA . SER A 1 122 ? 9.667 3.205 -3.251 1.00 98.38 122 SER A CA 1
ATOM 930 C C . SER A 1 122 ? 8.357 3.963 -2.997 1.00 98.38 122 SER A C 1
ATOM 932 O O . SER A 1 122 ? 7.908 4.043 -1.849 1.00 98.38 122 SER A O 1
ATOM 934 N N . ALA A 1 123 ? 7.721 4.489 -4.047 1.00 98.56 123 ALA A N 1
ATOM 935 C CA . ALA A 1 123 ? 6.437 5.179 -3.941 1.00 98.56 123 ALA A CA 1
ATOM 936 C C . ALA A 1 123 ? 5.303 4.226 -3.523 1.00 98.56 123 ALA A C 1
ATOM 938 O O . ALA A 1 123 ? 4.569 4.531 -2.582 1.00 98.56 123 ALA A O 1
ATOM 939 N N . GLU A 1 124 ? 5.213 3.047 -4.139 1.00 98.38 124 GLU A N 1
ATOM 940 C CA . GLU A 1 124 ? 4.237 2.005 -3.791 1.00 98.38 124 GLU A CA 1
ATOM 941 C C . GLU A 1 124 ? 4.388 1.546 -2.338 1.00 98.38 124 GLU A C 1
ATOM 943 O O . GLU A 1 124 ? 3.404 1.383 -1.620 1.00 98.38 124 GLU A O 1
ATOM 948 N N . THR A 1 125 ? 5.624 1.401 -1.859 1.00 98.56 125 THR A N 1
ATOM 949 C CA . THR A 1 125 ? 5.881 1.045 -0.459 1.00 98.56 125 THR A CA 1
ATOM 950 C C . THR A 1 125 ? 5.385 2.132 0.496 1.00 98.56 125 THR A C 1
ATOM 952 O O . THR A 1 125 ? 4.817 1.822 1.544 1.00 98.56 125 THR A O 1
ATOM 955 N N . ARG A 1 126 ? 5.575 3.417 0.161 1.00 98.12 126 ARG A N 1
ATOM 956 C CA . ARG A 1 126 ? 5.044 4.529 0.971 1.00 98.12 126 ARG A CA 1
ATOM 957 C C . ARG A 1 126 ? 3.515 4.533 0.984 1.00 98.12 126 ARG A C 1
ATOM 959 O O . ARG A 1 126 ? 2.944 4.732 2.052 1.00 98.12 126 ARG A O 1
ATOM 966 N N . MET A 1 127 ? 2.883 4.274 -0.161 1.00 98.56 127 MET A N 1
ATOM 967 C CA . MET A 1 127 ? 1.428 4.153 -0.289 1.00 98.56 127 MET A CA 1
ATOM 968 C C . MET A 1 127 ? 0.887 3.025 0.598 1.00 98.56 127 MET A C 1
ATOM 970 O O . MET A 1 127 ? 0.078 3.295 1.483 1.00 98.56 127 MET A O 1
ATOM 974 N N . LYS A 1 128 ? 1.429 1.807 0.475 1.00 98.69 128 LYS A N 1
ATOM 975 C CA . LYS A 1 128 ? 1.026 0.656 1.305 1.00 98.69 128 LYS A CA 1
ATOM 976 C C . LYS A 1 128 ? 1.181 0.927 2.801 1.00 98.69 128 LYS A C 1
ATOM 978 O O . LYS A 1 128 ? 0.282 0.647 3.584 1.00 98.69 128 LYS A O 1
ATOM 983 N N . ARG A 1 129 ? 2.289 1.553 3.218 1.00 98.56 129 ARG A N 1
ATOM 984 C CA . ARG A 1 129 ? 2.489 1.942 4.627 1.00 98.56 129 ARG A CA 1
ATOM 985 C C . ARG A 1 129 ? 1.445 2.947 5.117 1.00 98.56 129 ARG A C 1
ATOM 987 O O . ARG A 1 129 ? 1.088 2.914 6.293 1.00 98.56 129 ARG A O 1
ATOM 994 N N . ALA A 1 130 ? 1.000 3.873 4.269 1.00 98.50 130 ALA A N 1
ATOM 995 C CA . ALA A 1 130 ? -0.054 4.819 4.626 1.00 98.50 130 ALA A CA 1
ATOM 996 C C . ALA A 1 130 ? -1.412 4.112 4.759 1.00 98.50 130 ALA A C 1
ATOM 998 O O . ALA A 1 130 ? -2.122 4.343 5.738 1.00 98.50 130 ALA A O 1
ATOM 999 N N . GLU A 1 131 ? -1.729 3.200 3.840 1.00 98.50 131 GLU A N 1
ATOM 1000 C CA . GLU A 1 131 ? -2.941 2.373 3.882 1.00 98.50 131 GLU A CA 1
ATOM 1001 C C . GLU A 1 131 ? -2.989 1.497 5.141 1.00 98.50 131 GLU A C 1
ATOM 1003 O O . GLU A 1 131 ? -3.979 1.523 5.869 1.00 98.50 131 GLU A O 1
ATOM 1008 N N . GLU A 1 132 ? -1.895 0.808 5.477 1.00 98.56 132 GLU A N 1
ATOM 1009 C CA . GLU A 1 132 ? -1.794 0.004 6.702 1.00 98.56 132 GLU A CA 1
ATOM 1010 C C . GLU A 1 132 ? -1.994 0.840 7.974 1.00 98.56 132 GLU A C 1
ATOM 1012 O O . GLU A 1 132 ? -2.621 0.381 8.931 1.00 98.56 132 GLU A O 1
ATOM 1017 N N . LYS A 1 133 ? -1.461 2.069 8.017 1.00 98.38 133 LYS A N 1
ATOM 1018 C CA . LYS A 1 133 ? -1.661 2.979 9.157 1.00 98.38 133 LYS A CA 1
ATOM 1019 C C . LYS A 1 133 ? -3.125 3.380 9.298 1.00 98.38 133 LYS A C 1
ATOM 1021 O O . LYS A 1 133 ? -3.645 3.351 10.412 1.00 98.38 133 LYS A O 1
ATOM 1026 N N . LEU A 1 134 ? -3.778 3.727 8.190 1.00 98.44 134 LEU A N 1
ATOM 1027 C CA . LEU A 1 134 ? -5.199 4.068 8.192 1.00 98.44 134 LEU A CA 1
ATOM 1028 C C . LEU A 1 134 ? -6.056 2.876 8.620 1.00 98.44 134 LEU A C 1
ATOM 1030 O O . LEU A 1 134 ? -6.976 3.048 9.417 1.00 98.44 134 LEU A O 1
ATOM 1034 N N . GLU A 1 135 ? -5.737 1.671 8.156 1.00 98.44 135 GLU A N 1
ATOM 1035 C CA . GLU A 1 135 ? -6.484 0.471 8.530 1.00 98.44 135 GLU A CA 1
ATOM 1036 C C . GLU A 1 135 ? -6.322 0.141 10.020 1.00 98.44 135 GLU A C 1
ATOM 1038 O O . GLU A 1 135 ? -7.308 -0.119 10.711 1.00 98.44 135 GLU A O 1
ATOM 1043 N N . LYS A 1 136 ? -5.106 0.270 10.568 1.00 98.50 136 LYS A N 1
ATOM 1044 C CA . LYS A 1 136 ? -4.866 0.141 12.017 1.00 98.50 136 LYS A CA 1
ATOM 1045 C C . LYS A 1 136 ? -5.663 1.164 12.828 1.00 98.50 136 LYS A C 1
ATOM 1047 O O . LYS A 1 136 ? -6.254 0.806 13.844 1.00 98.50 136 LYS A O 1
ATOM 1052 N N . GLN A 1 137 ? -5.705 2.423 12.386 1.00 98.38 137 GLN A N 1
ATOM 1053 C CA . GLN A 1 137 ? -6.481 3.473 13.056 1.00 98.38 137 GLN A CA 1
ATOM 1054 C C . GLN A 1 137 ? -7.985 3.186 13.016 1.00 98.38 137 GLN A C 1
ATOM 1056 O O . GLN A 1 137 ? -8.663 3.336 14.033 1.00 98.38 137 GLN A O 1
ATOM 1061 N N . LYS A 1 138 ? -8.505 2.727 11.872 1.00 98.56 138 LYS A N 1
ATOM 1062 C CA . LYS A 1 138 ? -9.907 2.310 11.742 1.00 98.56 138 LYS A CA 1
ATOM 1063 C C . LYS A 1 138 ? -10.233 1.147 12.675 1.00 98.56 138 LYS A C 1
ATOM 1065 O O . LYS A 1 138 ? -11.226 1.222 13.395 1.00 98.56 138 LYS A O 1
ATOM 1070 N N . ALA A 1 139 ? -9.395 0.112 12.704 1.00 98.38 139 ALA A N 1
ATOM 1071 C CA . ALA A 1 139 ? -9.587 -1.044 13.575 1.00 98.38 139 ALA A CA 1
ATOM 1072 C C . ALA A 1 139 ? -9.601 -0.644 15.060 1.00 98.38 139 ALA A C 1
ATOM 1074 O O . ALA A 1 139 ? -10.537 -0.999 15.777 1.00 98.38 139 ALA A O 1
ATOM 1075 N N . ALA A 1 140 ? -8.633 0.171 15.494 1.00 98.38 140 ALA A N 1
ATOM 1076 C CA . ALA A 1 140 ? -8.565 0.673 16.866 1.00 98.38 140 ALA A CA 1
ATOM 1077 C C . ALA A 1 140 ? -9.796 1.517 17.243 1.00 98.38 140 ALA A C 1
ATOM 1079 O O . ALA A 1 140 ? -10.324 1.399 18.350 1.00 98.38 140 ALA A O 1
ATOM 1080 N N . TYR A 1 141 ? -10.295 2.349 16.323 1.00 98.56 141 TYR A N 1
ATOM 1081 C CA . TYR A 1 141 ? -11.506 3.135 16.558 1.00 98.56 141 TYR A CA 1
ATOM 1082 C C . TYR A 1 141 ? -12.748 2.245 16.696 1.00 98.56 141 TYR A C 1
ATOM 1084 O O . TYR A 1 141 ? -13.529 2.414 17.632 1.00 98.56 141 TYR A O 1
ATOM 1092 N N . VAL A 1 142 ? -12.909 1.259 15.810 1.00 98.62 142 VAL A N 1
ATOM 1093 C CA . VAL A 1 142 ? -14.012 0.289 15.885 1.00 98.62 142 VAL A CA 1
ATOM 1094 C C . VAL A 1 142 ? -13.970 -0.491 17.200 1.00 98.62 142 VAL A C 1
ATOM 1096 O O . VAL A 1 142 ? -15.012 -0.685 17.825 1.00 98.62 142 VAL A O 1
ATOM 1099 N N . GLU A 1 143 ? -12.790 -0.919 17.644 1.00 98.38 143 GLU A N 1
ATOM 1100 C CA . GLU A 1 143 ? -12.618 -1.599 18.929 1.00 98.38 143 GLU A CA 1
ATOM 1101 C C . GLU A 1 143 ? -13.000 -0.696 20.107 1.00 98.38 143 GLU A C 1
ATOM 1103 O O . GLU A 1 143 ? -13.768 -1.115 20.974 1.00 98.38 143 GLU A O 1
ATOM 1108 N N . LYS A 1 144 ? -12.557 0.569 20.106 1.00 98.62 144 LYS A N 1
ATOM 1109 C CA . LYS A 1 144 ? -12.934 1.545 21.136 1.00 98.62 144 LYS A CA 1
ATOM 1110 C C . LYS A 1 144 ? -14.453 1.695 21.242 1.00 98.62 144 LYS A C 1
ATOM 1112 O O . LYS A 1 144 ? -14.994 1.618 22.342 1.00 98.62 144 LYS A O 1
ATOM 1117 N N . MET A 1 145 ? -15.144 1.842 20.112 1.00 98.31 145 MET A N 1
ATOM 1118 C CA . MET A 1 145 ? -16.607 1.965 20.097 1.00 98.31 145 MET A CA 1
ATOM 1119 C C . MET A 1 145 ? -17.296 0.690 20.602 1.00 98.31 145 MET A C 1
ATOM 1121 O O . MET A 1 145 ? -18.265 0.765 21.354 1.00 98.31 145 MET A O 1
ATOM 1125 N N . LYS A 1 146 ? -16.778 -0.496 20.257 1.00 98.62 146 LYS A N 1
ATOM 1126 C CA . LYS A 1 146 ? -17.288 -1.769 20.794 1.00 98.62 146 LYS A CA 1
ATOM 1127 C C . LYS A 1 146 ? -17.093 -1.880 22.307 1.00 98.62 146 LYS A C 1
ATOM 1129 O O . LYS A 1 146 ? -18.006 -2.330 22.995 1.00 98.62 146 LYS A O 1
ATOM 1134 N N . ASN A 1 147 ? -15.950 -1.435 22.824 1.00 98.62 147 ASN A N 1
ATOM 1135 C CA . ASN A 1 147 ? -15.681 -1.410 24.261 1.00 98.62 147 ASN A CA 1
ATOM 1136 C C . ASN A 1 147 ? -16.620 -0.445 24.996 1.00 98.62 147 ASN A C 1
ATOM 1138 O O . ASN A 1 147 ? -17.152 -0.798 26.045 1.00 98.62 147 ASN A O 1
ATOM 1142 N N . GLU A 1 148 ? -16.892 0.734 24.434 1.00 98.62 148 GLU A N 1
ATOM 1143 C CA . GLU A 1 148 ? -17.871 1.676 24.995 1.00 98.62 148 GLU A CA 1
ATOM 1144 C C . GLU A 1 148 ? -19.279 1.066 25.048 1.00 98.62 148 GLU A C 1
ATOM 1146 O O . GLU A 1 148 ? -19.940 1.124 26.087 1.00 98.62 148 GLU A O 1
ATOM 1151 N N . ILE A 1 149 ? -19.711 0.397 23.974 1.00 98.62 149 ILE A N 1
ATOM 1152 C CA . ILE A 1 149 ? -20.989 -0.332 23.946 1.00 98.62 149 ILE A CA 1
ATOM 1153 C C . ILE A 1 149 ? -21.021 -1.422 25.027 1.00 98.62 149 ILE A C 1
ATOM 1155 O O . ILE A 1 149 ? -22.021 -1.553 25.736 1.00 98.62 149 ILE A O 1
ATOM 1159 N N . ALA A 1 150 ? -19.934 -2.179 25.195 1.00 98.62 150 ALA A N 1
ATOM 1160 C CA . ALA A 1 150 ? -19.841 -3.219 26.217 1.00 98.62 150 ALA A CA 1
ATOM 1161 C C . ALA A 1 150 ? -19.922 -2.644 27.642 1.00 98.62 150 ALA A C 1
ATOM 1163 O O . ALA A 1 150 ? -20.621 -3.202 28.489 1.00 98.62 150 ALA A O 1
ATOM 1164 N N . ILE A 1 151 ? -19.274 -1.503 27.905 1.00 98.62 151 ILE A N 1
ATOM 1165 C CA . ILE A 1 151 ? -19.362 -0.803 29.196 1.00 98.62 151 ILE A CA 1
ATOM 1166 C C . ILE A 1 151 ? -20.803 -0.364 29.469 1.00 98.62 151 ILE A C 1
ATOM 1168 O O . ILE A 1 151 ? -21.314 -0.605 30.563 1.00 98.62 151 ILE A O 1
ATOM 1172 N N . ILE A 1 152 ? -21.475 0.239 28.483 1.00 98.69 152 ILE A N 1
ATOM 1173 C CA . ILE A 1 152 ? -22.878 0.662 28.614 1.00 98.69 152 ILE A CA 1
ATOM 1174 C C . ILE A 1 152 ? -23.774 -0.542 28.920 1.00 98.69 152 ILE A C 1
ATOM 1176 O O . ILE A 1 152 ? -24.633 -0.467 29.802 1.00 98.69 152 ILE A O 1
ATOM 1180 N N . HIS A 1 153 ? -23.563 -1.659 28.223 1.00 98.75 153 HIS A N 1
ATOM 1181 C CA . HIS A 1 153 ? -24.322 -2.883 28.452 1.00 98.75 153 HIS A CA 1
ATOM 1182 C C . HIS A 1 153 ? -24.119 -3.413 29.874 1.00 98.75 153 HIS A C 1
ATOM 1184 O O . HIS A 1 153 ? -25.097 -3.606 30.594 1.00 98.75 153 HIS A O 1
ATOM 1190 N N . LYS A 1 154 ? -22.862 -3.527 30.317 1.00 98.69 154 LYS A N 1
ATOM 1191 C CA . LYS A 1 154 ? -22.515 -3.966 31.671 1.00 98.69 154 LYS A CA 1
ATOM 1192 C C . LYS A 1 154 ? -23.158 -3.079 32.741 1.00 98.69 154 LYS A C 1
ATOM 1194 O O . LYS A 1 154 ? -23.780 -3.585 33.667 1.00 98.69 154 LYS A O 1
ATOM 1199 N N . GLN A 1 155 ? -23.086 -1.755 32.591 1.00 98.62 155 GLN A N 1
ATOM 1200 C CA . GLN A 1 155 ? -23.726 -0.817 33.522 1.00 98.62 155 GLN A CA 1
ATOM 1201 C C . GLN A 1 155 ? -25.253 -0.978 33.559 1.00 98.62 155 GLN A C 1
ATOM 1203 O O . GLN A 1 155 ? -25.880 -0.821 34.611 1.00 98.62 155 GLN A O 1
ATOM 1208 N N . ALA A 1 156 ? -25.879 -1.262 32.416 1.00 98.69 156 ALA A N 1
ATOM 1209 C CA . ALA A 1 156 ? -27.312 -1.521 32.360 1.00 98.69 156 ALA A CA 1
ATOM 1210 C C . ALA A 1 156 ? -27.675 -2.840 33.061 1.00 98.69 156 ALA A C 1
ATOM 1212 O O . ALA A 1 156 ? -28.672 -2.890 33.783 1.00 98.69 156 ALA A O 1
ATOM 1213 N N . GLU A 1 157 ? -26.873 -3.886 32.882 1.00 98.62 157 GLU A N 1
ATOM 1214 C CA . GLU A 1 157 ? -27.045 -5.174 33.560 1.00 98.62 157 GLU A CA 1
ATOM 1215 C C . GLU A 1 157 ? -26.847 -5.061 35.074 1.00 98.62 157 GLU A C 1
ATOM 1217 O O . GLU A 1 157 ? -27.681 -5.560 35.826 1.00 98.62 157 GLU A O 1
ATOM 1222 N N . GLU A 1 158 ? -25.836 -4.321 35.534 1.00 98.31 158 GLU A N 1
ATOM 1223 C CA . GLU A 1 158 ? -25.620 -4.029 36.959 1.00 98.31 158 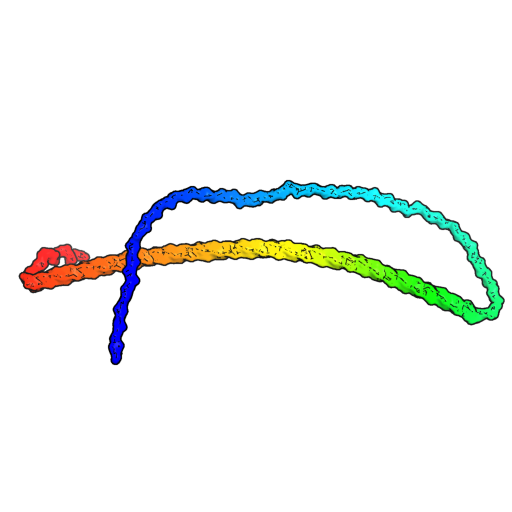GLU A CA 1
ATOM 1224 C C . GLU A 1 158 ? -26.843 -3.335 37.579 1.00 98.31 158 GLU A C 1
ATOM 1226 O O . GLU A 1 158 ? -27.317 -3.724 38.648 1.00 98.31 158 GLU A O 1
ATOM 1231 N N . LYS A 1 159 ? -27.426 -2.346 36.886 1.00 98.62 159 LYS A N 1
ATOM 1232 C CA . LYS A 1 159 ? -28.656 -1.675 37.342 1.00 98.62 159 LYS A CA 1
ATOM 1233 C C . LYS A 1 159 ? -29.854 -2.620 37.402 1.00 98.62 159 LYS A C 1
ATOM 1235 O O . LYS A 1 159 ? -30.632 -2.541 38.352 1.00 98.62 159 LYS A O 1
ATOM 1240 N N . LYS A 1 160 ? -30.006 -3.509 36.417 1.00 98.62 160 LYS A N 1
ATOM 1241 C CA . LYS A 1 160 ? -31.063 -4.532 36.424 1.00 98.62 160 LYS A CA 1
ATOM 1242 C C . LYS A 1 160 ? -30.877 -5.514 37.581 1.00 98.62 160 LYS A C 1
ATOM 1244 O O . LYS A 1 160 ? -31.843 -5.788 38.283 1.00 98.62 160 LYS A O 1
ATOM 1249 N N . ALA A 1 161 ? -29.652 -5.975 37.825 1.00 98.56 161 ALA A N 1
ATOM 1250 C CA . ALA A 1 161 ? -29.338 -6.869 38.935 1.00 98.56 161 ALA A CA 1
ATOM 1251 C C . ALA A 1 161 ? -29.635 -6.220 40.298 1.00 98.56 161 ALA A C 1
ATOM 1253 O O . ALA A 1 161 ? -30.241 -6.855 41.157 1.00 98.56 161 ALA A O 1
ATOM 1254 N N . MET A 1 162 ? -29.293 -4.938 40.485 1.00 98.38 162 MET A N 1
ATOM 1255 C CA . MET A 1 162 ? -29.644 -4.198 41.706 1.00 98.38 162 MET A CA 1
ATOM 1256 C C . MET A 1 162 ? -31.160 -4.064 41.899 1.00 98.38 162 MET A C 1
ATOM 1258 O O . MET A 1 162 ? -31.655 -4.204 43.017 1.00 98.38 162 MET A O 1
ATOM 1262 N N . ALA A 1 163 ? -31.907 -3.792 40.825 1.00 98.50 163 ALA A N 1
ATOM 1263 C CA . ALA A 1 163 ? -33.364 -3.707 40.888 1.00 98.50 163 ALA A CA 1
ATOM 1264 C C . ALA A 1 163 ? -33.998 -5.061 41.249 1.00 98.50 163 ALA A C 1
ATOM 1266 O O . ALA A 1 163 ? -34.904 -5.104 42.080 1.00 98.50 163 ALA A O 1
ATOM 1267 N N . GLU A 1 164 ? -33.489 -6.155 40.679 1.00 98.00 164 GLU A N 1
ATOM 1268 C CA . GLU A 1 164 ? -33.948 -7.514 40.983 1.00 98.00 164 GLU A CA 1
ATOM 1269 C C . GLU A 1 164 ? -33.626 -7.912 42.430 1.00 98.00 164 GLU A C 1
ATOM 1271 O O . GLU A 1 164 ? -34.485 -8.436 43.136 1.00 98.00 164 GLU A O 1
ATOM 1276 N N . ALA A 1 165 ? -32.427 -7.581 42.920 1.00 98.19 165 ALA A N 1
ATOM 1277 C CA . ALA A 1 165 ? -32.054 -7.809 44.314 1.00 98.19 165 ALA A CA 1
ATOM 1278 C C . ALA A 1 165 ? -32.987 -7.061 45.280 1.00 98.19 165 ALA A C 1
ATOM 1280 O O . ALA A 1 165 ? -33.471 -7.646 46.249 1.00 98.19 165 ALA A O 1
ATOM 1281 N N . LYS A 1 166 ? -33.306 -5.793 44.983 1.00 98.25 166 LYS A N 1
ATOM 1282 C CA . LYS A 1 166 ? -34.244 -4.997 45.787 1.00 98.25 166 LYS A CA 1
ATOM 1283 C C . LYS A 1 166 ? -35.662 -5.568 45.754 1.00 98.25 166 LYS A C 1
ATOM 1285 O O . LYS A 1 166 ? -36.316 -5.640 46.790 1.00 98.25 166 LYS A O 1
ATOM 1290 N N . ARG A 1 167 ? -36.122 -6.017 44.582 1.00 98.12 167 ARG A N 1
ATOM 1291 C CA . ARG A 1 167 ? -37.404 -6.721 44.442 1.00 98.12 167 ARG A CA 1
ATOM 1292 C C . ARG A 1 167 ? -37.443 -7.969 45.331 1.00 98.12 167 ARG A C 1
ATOM 1294 O O . ARG A 1 167 ? -38.429 -8.166 46.036 1.00 98.12 167 ARG A O 1
ATOM 1301 N N . GLY A 1 168 ? -36.386 -8.782 45.319 1.00 97.94 168 GLY A N 1
ATOM 1302 C CA . GLY A 1 168 ? -36.270 -9.965 46.175 1.00 97.94 168 GLY A CA 1
ATOM 1303 C C . GLY A 1 168 ? -36.275 -9.625 47.669 1.00 97.94 168 GLY A C 1
ATOM 1304 O O . GLY A 1 168 ? -36.991 -10.261 48.438 1.00 97.94 168 GLY A O 1
ATOM 1305 N N . GLU A 1 169 ? -35.547 -8.585 48.079 1.00 97.69 169 GLU A N 1
ATOM 1306 C CA . GLU A 1 169 ? -35.532 -8.101 49.467 1.00 97.69 169 GLU A CA 1
ATOM 1307 C C . GLU A 1 169 ? -36.928 -7.660 49.939 1.00 97.69 169 GLU A C 1
ATOM 1309 O O . GLU A 1 169 ? -37.364 -8.030 51.032 1.00 97.69 169 GLU A O 1
ATOM 1314 N N . ASP A 1 170 ? -37.649 -6.895 49.118 1.00 96.88 170 ASP A N 1
ATOM 1315 C CA . ASP A 1 170 ? -38.996 -6.423 49.447 1.00 96.88 170 ASP A CA 1
ATOM 1316 C C . ASP A 1 170 ? -40.003 -7.586 49.532 1.00 96.88 170 ASP A C 1
ATOM 1318 O O . ASP A 1 170 ? -40.869 -7.585 50.414 1.00 96.88 170 ASP A O 1
ATOM 1322 N N . MET A 1 171 ? -39.860 -8.611 48.680 1.00 96.94 171 MET A N 1
ATOM 1323 C CA . MET A 1 171 ? -40.649 -9.847 48.770 1.00 96.94 171 MET A CA 1
ATOM 1324 C C . MET A 1 171 ? -40.377 -10.604 50.075 1.00 96.94 171 MET A C 1
ATOM 1326 O O . MET A 1 171 ? -41.323 -10.911 50.801 1.00 96.94 171 MET A O 1
ATOM 1330 N N . LEU A 1 172 ? -39.107 -10.822 50.429 1.00 97.25 172 LEU A N 1
ATOM 1331 C CA . LEU A 1 172 ? -38.739 -11.496 51.679 1.00 97.25 172 LEU A CA 1
ATOM 1332 C C . LEU A 1 172 ? -39.245 -10.732 52.910 1.00 97.25 172 LEU A C 1
ATOM 1334 O O . LEU A 1 172 ? -39.813 -11.331 53.820 1.00 97.25 172 LEU A O 1
ATOM 1338 N N . LYS A 1 173 ? -39.137 -9.397 52.931 1.00 96.44 173 LYS A N 1
ATOM 1339 C CA . LYS A 1 173 ? -39.698 -8.574 54.020 1.00 96.44 173 LYS A CA 1
ATOM 1340 C C . LYS A 1 173 ? -41.213 -8.725 54.149 1.00 96.44 173 LYS A C 1
ATOM 1342 O O . LYS A 1 173 ? -41.730 -8.735 55.271 1.00 96.44 173 LYS A O 1
ATOM 1347 N N . ALA A 1 174 ? -41.934 -8.801 53.030 1.00 94.06 174 ALA A N 1
ATOM 1348 C CA . ALA A 1 174 ? -43.378 -9.010 53.035 1.00 94.06 174 ALA A CA 1
ATOM 1349 C C . ALA A 1 174 ? -43.739 -10.404 53.575 1.00 94.06 174 ALA A C 1
ATOM 1351 O O . ALA A 1 174 ? -44.630 -10.516 54.422 1.00 94.06 174 ALA A O 1
ATOM 1352 N N . GLU A 1 175 ? -43.011 -11.439 53.156 1.00 94.62 175 GLU A N 1
ATOM 1353 C CA . GLU A 1 175 ? -43.166 -12.816 53.639 1.00 94.62 175 GLU A CA 1
ATOM 1354 C C . GLU A 1 175 ? -42.860 -12.937 55.136 1.00 94.62 175 GLU A C 1
ATOM 1356 O O . GLU A 1 175 ? -43.681 -13.460 55.893 1.00 94.62 175 GLU A O 1
ATOM 1361 N N . GLU A 1 176 ? -41.744 -12.369 55.601 1.00 94.44 176 GLU A N 1
ATOM 1362 C CA . GLU A 1 176 ? -41.402 -12.312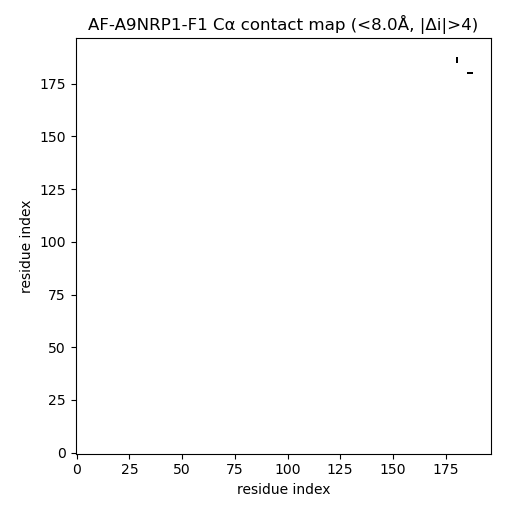 57.024 1.00 94.44 176 GLU A CA 1
ATOM 1363 C C . GLU A 1 176 ? -42.477 -11.591 57.838 1.00 94.44 176 GLU A C 1
ATOM 1365 O O . GLU A 1 176 ? -42.830 -12.017 58.939 1.00 94.44 176 GLU A O 1
ATOM 1370 N N . SER A 1 177 ? -42.995 -10.476 57.317 1.00 92.00 177 SER A N 1
ATOM 1371 C CA . SER A 1 177 ? -44.054 -9.718 57.982 1.00 92.00 177 SER A CA 1
ATOM 1372 C C . SER A 1 177 ? -45.341 -10.538 58.065 1.00 92.00 177 SER A C 1
ATOM 1374 O O . SER A 1 177 ? -45.944 -10.613 59.135 1.00 92.00 177 SER A O 1
ATOM 1376 N N . SER A 1 178 ? -45.737 -11.206 56.978 1.00 92.25 178 SER A N 1
ATOM 1377 C CA . SER A 1 178 ? -46.888 -12.115 56.953 1.00 92.25 178 SER A CA 1
ATOM 1378 C C . SER A 1 178 ? -46.732 -13.257 57.964 1.00 92.25 178 SER A C 1
ATOM 1380 O O . SER A 1 178 ? -47.631 -13.486 58.776 1.00 92.25 178 SER A O 1
ATOM 1382 N N . ALA A 1 179 ? -45.568 -13.912 57.999 1.00 92.94 179 ALA A N 1
ATOM 1383 C CA . ALA A 1 179 ? -45.268 -14.972 58.957 1.00 92.94 179 ALA A CA 1
ATOM 1384 C C . ALA A 1 179 ? -45.351 -14.478 60.413 1.00 92.94 179 ALA A C 1
ATOM 1386 O O . ALA A 1 179 ? -45.956 -15.145 61.256 1.00 92.94 179 ALA A O 1
ATOM 1387 N N . LYS A 1 180 ? -44.826 -13.278 60.708 1.00 92.75 180 LYS A N 1
ATOM 1388 C CA . LYS A 1 180 ? -44.942 -12.639 62.033 1.00 92.75 180 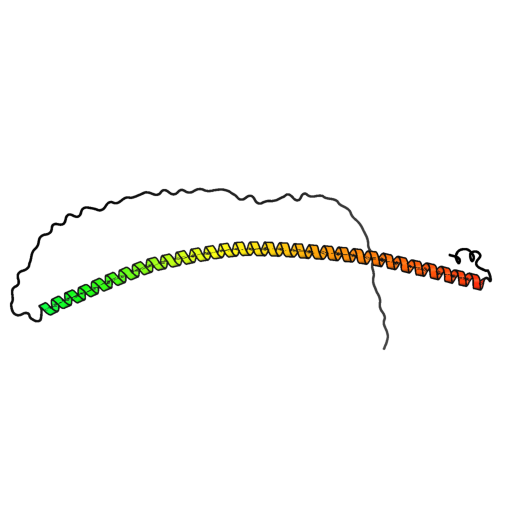LYS A CA 1
ATOM 1389 C C . LYS A 1 180 ? -46.405 -12.409 62.430 1.00 92.75 180 LYS A C 1
ATOM 1391 O O . LYS A 1 180 ? -46.779 -12.703 63.566 1.00 92.75 180 LYS A O 1
ATOM 1396 N N . TYR A 1 181 ? -47.243 -11.911 61.520 1.00 91.44 181 TYR A N 1
ATOM 1397 C CA . TYR A 1 181 ? -48.673 -11.706 61.787 1.00 91.44 181 TYR A CA 1
ATOM 1398 C C . TYR A 1 181 ? -49.421 -13.024 62.017 1.00 91.44 181 TYR A C 1
ATOM 1400 O O . TYR A 1 181 ? -50.174 -13.127 62.984 1.00 91.44 181 TYR A O 1
ATOM 1408 N N . ASN A 1 182 ? -49.146 -14.053 61.210 1.00 91.31 182 ASN A N 1
ATOM 1409 C CA . ASN A 1 182 ? -49.730 -15.387 61.384 1.00 91.31 182 ASN A CA 1
ATOM 1410 C C . ASN A 1 182 ? -49.347 -16.015 62.734 1.00 91.31 182 ASN A C 1
ATOM 1412 O O . ASN A 1 182 ? -50.194 -16.609 63.394 1.00 91.31 182 ASN A O 1
ATOM 1416 N N . ALA A 1 183 ? -48.095 -15.848 63.176 1.00 93.25 183 ALA A N 1
ATOM 1417 C CA . ALA A 1 183 ? -47.624 -16.382 64.454 1.00 93.25 183 ALA A CA 1
ATOM 1418 C C . ALA A 1 183 ? -48.187 -15.630 65.675 1.00 93.25 183 ALA A C 1
ATOM 1420 O O . ALA A 1 183 ? -48.413 -16.230 66.723 1.00 93.25 183 ALA A O 1
ATOM 1421 N N . THR A 1 184 ? -48.400 -14.316 65.560 1.00 89.3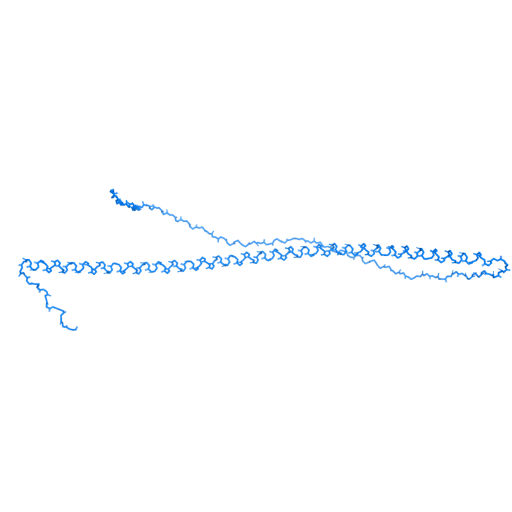1 184 THR A N 1
ATOM 1422 C CA . THR A 1 184 ? -48.859 -13.462 66.675 1.00 89.31 184 THR A CA 1
ATOM 1423 C C . THR A 1 184 ? -50.377 -13.267 66.728 1.00 89.31 184 THR A C 1
ATOM 1425 O O . THR A 1 184 ? -50.882 -12.735 67.716 1.00 89.31 184 THR A O 1
ATOM 1428 N N . GLY A 1 185 ? -51.110 -13.656 65.679 1.00 85.31 185 GLY A N 1
ATOM 1429 C CA . GLY A 1 185 ? -52.560 -13.460 65.562 1.00 85.31 185 GLY A CA 1
ATOM 1430 C C . GLY A 1 185 ? -52.987 -11.998 65.371 1.00 85.31 185 GLY A C 1
ATOM 1431 O O . GLY A 1 185 ? -54.169 -11.681 65.500 1.00 85.31 185 GLY A O 1
ATOM 1432 N N . GLN A 1 186 ? -52.047 -11.087 65.091 1.00 81.06 186 GLN A N 1
ATOM 1433 C CA . GLN A 1 186 ? -52.334 -9.667 64.876 1.00 81.06 186 GLN A CA 1
ATOM 1434 C C . GLN A 1 186 ? -52.593 -9.372 63.397 1.00 81.06 186 GLN A C 1
ATOM 1436 O O . GLN A 1 186 ? -51.848 -9.810 62.527 1.00 81.06 186 GLN A O 1
ATOM 1441 N N . VAL A 1 187 ? -53.619 -8.569 63.107 1.00 82.06 187 VAL A N 1
ATOM 1442 C CA . VAL A 1 187 ? -53.950 -8.152 61.735 1.00 82.06 187 VAL A CA 1
ATOM 1443 C C . VAL A 1 187 ? -53.090 -6.942 61.330 1.00 82.06 187 VAL A C 1
ATOM 1445 O O . VAL A 1 187 ? -52.949 -6.005 62.129 1.00 82.06 187 VAL A O 1
ATOM 1448 N N . PRO A 1 188 ? -52.523 -6.905 60.106 1.00 81.06 188 PRO A N 1
ATOM 1449 C CA . PRO A 1 188 ? -51.751 -5.762 59.631 1.00 81.06 188 PRO A CA 1
ATOM 1450 C C . PRO A 1 188 ? -52.567 -4.464 59.691 1.00 81.06 188 PRO A C 1
ATOM 1452 O O . PRO A 1 188 ? -53.580 -4.304 59.016 1.00 81.06 188 PRO A O 1
ATOM 1455 N N . LYS A 1 189 ? -52.094 -3.484 60.468 1.00 76.00 189 LYS A N 1
ATOM 1456 C CA . LYS A 1 189 ? -52.813 -2.214 60.691 1.00 76.00 189 LYS A CA 1
ATOM 1457 C C . LYS A 1 189 ? -52.869 -1.298 59.457 1.00 76.00 189 LYS A C 1
ATOM 1459 O O . LYS A 1 189 ? -53.669 -0.372 59.431 1.00 76.00 189 LYS A O 1
ATOM 1464 N N . LYS A 1 190 ? -52.024 -1.529 58.442 1.00 72.62 190 LYS A N 1
ATOM 1465 C CA . LYS A 1 190 ? -51.914 -0.696 57.223 1.00 72.62 190 LYS A CA 1
ATOM 1466 C C . LYS A 1 190 ? -52.674 -1.246 56.002 1.00 72.62 190 LYS A C 1
ATOM 1468 O O . LYS A 1 190 ? -52.412 -0.820 54.885 1.00 72.62 190 LYS A O 1
ATOM 1473 N N . PHE A 1 191 ? -53.619 -2.165 56.198 1.00 62.16 191 PHE A N 1
ATOM 1474 C CA . PHE A 1 191 ? -54.301 -2.907 55.125 1.00 62.16 191 PHE A CA 1
ATOM 1475 C C . PHE A 1 191 ? -55.207 -2.068 54.180 1.00 62.16 191 PHE A C 1
ATOM 1477 O O . PHE A 1 191 ? -55.663 -2.586 53.171 1.00 62.16 191 PHE A O 1
ATOM 1484 N N . PHE A 1 192 ? -55.456 -0.776 54.442 1.00 57.44 192 PHE A N 1
ATOM 1485 C CA . PHE A 1 192 ? -56.592 -0.047 53.839 1.00 57.44 192 PHE A CA 1
ATOM 1486 C C . PHE A 1 192 ? -56.285 1.124 52.882 1.00 57.44 192 PHE A C 1
ATOM 1488 O O . PHE A 1 192 ? -57.180 1.928 52.644 1.00 57.44 192 PHE A O 1
ATOM 1495 N N . LEU A 1 193 ? -55.082 1.271 52.312 1.00 58.25 193 LEU A N 1
ATOM 1496 C CA . LEU A 1 193 ? -54.747 2.507 51.566 1.00 58.25 193 LEU A CA 1
ATOM 1497 C C . LEU A 1 193 ? -54.426 2.403 50.065 1.00 58.25 193 LEU A C 1
ATOM 1499 O O . LEU A 1 193 ? -54.178 3.447 49.477 1.00 58.25 193 LEU A O 1
ATOM 1503 N N . CYS A 1 194 ? -54.466 1.236 49.404 1.00 58.88 194 CYS A N 1
ATOM 1504 C CA . CYS A 1 194 ? -54.186 1.193 47.952 1.00 58.88 194 CYS A CA 1
ATOM 1505 C C . CYS A 1 194 ? -54.813 0.002 47.188 1.00 58.88 194 CYS A C 1
ATOM 1507 O O . CYS A 1 194 ? -54.123 -0.718 46.476 1.00 58.88 194 CYS A O 1
ATOM 1509 N N . PHE A 1 195 ? -56.127 -0.214 47.328 1.00 56.59 195 PHE A N 1
ATOM 1510 C CA . PHE A 1 195 ? -56.895 -1.156 46.484 1.00 56.59 195 PHE A CA 1
ATOM 1511 C C . PHE A 1 195 ? -58.061 -0.486 45.728 1.00 56.59 195 PHE A C 1
ATOM 1513 O O . PHE A 1 195 ? -59.004 -1.155 45.315 1.00 56.59 195 PHE A O 1
ATOM 1520 N N . GLY A 1 196 ? -58.014 0.833 45.533 1.00 51.53 196 GLY A N 1
ATOM 1521 C CA . GLY A 1 196 ? -58.987 1.559 44.715 1.00 51.53 196 GLY A CA 1
ATOM 1522 C C . GLY A 1 196 ? -58.285 2.594 43.846 1.00 51.53 196 GLY A C 1
ATOM 1523 O O . GLY A 1 196 ? -57.712 3.536 44.391 1.00 51.53 196 GLY A O 1
ATOM 1524 N N . GLY A 1 197 ? -58.325 2.406 42.525 1.00 38.31 197 GLY A N 1
ATOM 1525 C CA . GLY A 1 197 ? -57.768 3.324 41.528 1.00 38.31 197 GLY A CA 1
ATOM 1526 C C . GLY A 1 197 ? -57.137 2.597 40.360 1.00 38.31 197 GLY A C 1
ATOM 1527 O O . GLY A 1 197 ? -55.939 2.272 40.483 1.00 38.31 197 GLY A O 1
#

Radius of gyration: 54.5 Å; Cα contacts (8 Å, |Δi|>4): 3; chains: 1; bounding box: 107×70×146 Å

Solvent-accessible surface area (backbone atoms only — not comparable to full-atom values): 12962 Å² total; per-residue (Å²): 132,84,87,86,81,88,84,89,87,87,81,81,87,90,89,88,87,88,81,90,78,90,77,87,84,76,87,83,75,86,83,83,88,88,86,86,89,83,91,85,86,82,86,86,79,85,80,91,86,88,87,82,87,87,82,85,79,92,77,85,85,81,91,80,89,78,98,53,90,67,57,60,58,49,53,55,49,50,53,49,52,53,49,52,53,51,52,52,51,53,50,55,49,51,52,50,54,50,50,54,53,50,54,52,49,53,53,52,51,53,50,52,51,52,50,50,51,52,52,50,52,53,51,52,51,54,50,52,54,51,52,53,51,52,50,51,52,49,51,53,49,54,50,51,53,52,50,52,52,50,50,54,49,50,56,51,50,53,53,49,50,53,51,51,52,51,52,52,51,55,49,50,54,50,52,53,50,50,52,52,29,69,75,70,73,51,77,74,90,76,79,83,82,83,91,78,135

Secondary structure (DSSP, 8-state):
------------------------------PPP---------------------------------S-TTHHHHHHHHHHHHHHHHHHHHHHHHHHHHHHHHHHHHHHHHHHHHHHHHHHHHHHHHHHHHHHHHHHHHHHHHHHHHHHHHHHHHHHHHHHHHHHHHHHHHHHHHHHHHHHHHHHTPPPTTTTSSS--